Protein AF-A0A1V8TAS3-F1 (afdb_monomer_lite)

pLDDT: mean 75.27, std 14.04, range [40.88, 94.44]

InterPro domains:
  IPR013087 Zinc finger C2H2-type [PF12874] (219-243)
  IPR013087 Zinc finger C2H2-type [PS00028] (221-243)
  IPR036236 Zinc finger C2H2 superfamily [SSF57667] (212-253)

Structure (mmCIF, N/CA/C/O backbone):
data_AF-A0A1V8TAS3-F1
#
_entry.id   AF-A0A1V8TAS3-F1
#
loop_
_atom_site.group_PDB
_atom_site.id
_atom_site.type_symbol
_atom_site.label_atom_id
_atom_site.label_alt_id
_atom_site.label_comp_id
_atom_site.label_asym_id
_atom_site.label_entity_id
_atom_site.label_seq_id
_atom_site.pdbx_PDB_ins_code
_atom_site.Cartn_x
_atom_site.Cartn_y
_atom_site.Cartn_z
_atom_site.occupancy
_atom_site.B_iso_or_equiv
_atom_site.auth_seq_id
_atom_site.auth_comp_id
_atom_site.auth_asym_id
_atom_site.auth_atom_id
_atom_site.pdbx_PDB_model_num
ATOM 1 N N . MET A 1 1 ? 19.489 -23.645 -14.025 1.00 42.19 1 MET A N 1
ATOM 2 C CA . MET A 1 1 ? 18.940 -22.573 -13.168 1.00 42.19 1 MET A CA 1
ATOM 3 C C . MET A 1 1 ? 17.432 -22.675 -13.249 1.00 42.19 1 MET A C 1
ATOM 5 O O . MET A 1 1 ? 16.915 -22.511 -14.347 1.00 42.19 1 MET A O 1
ATOM 9 N N . ASP A 1 2 ? 16.745 -22.983 -12.148 1.00 44.03 2 ASP A N 1
ATOM 10 C CA . ASP A 1 2 ? 15.281 -22.908 -12.123 1.00 44.03 2 ASP A CA 1
ATOM 11 C C . ASP A 1 2 ? 14.876 -21.446 -12.294 1.00 44.03 2 ASP A C 1
ATOM 13 O O . ASP A 1 2 ? 15.072 -20.596 -11.423 1.00 44.03 2 ASP A O 1
ATOM 17 N N . ARG A 1 3 ? 14.406 -21.134 -13.497 1.00 52.78 3 ARG A N 1
ATOM 18 C CA . ARG A 1 3 ? 13.942 -19.811 -13.885 1.00 52.78 3 ARG A CA 1
ATOM 19 C C . ARG A 1 3 ? 12.695 -19.506 -13.055 1.00 52.78 3 ARG A C 1
ATOM 21 O O . ARG A 1 3 ? 11.811 -20.347 -12.942 1.00 52.78 3 ARG A O 1
ATOM 28 N N . MET A 1 4 ? 12.638 -18.322 -12.443 1.00 62.84 4 MET A N 1
ATOM 29 C CA . MET A 1 4 ? 11.461 -17.921 -11.669 1.00 62.84 4 MET A CA 1
ATOM 30 C C . MET A 1 4 ? 10.214 -17.997 -12.543 1.00 62.84 4 MET A C 1
ATOM 32 O O . MET A 1 4 ? 10.188 -17.400 -13.619 1.00 62.84 4 MET A O 1
ATOM 36 N N . ASP A 1 5 ? 9.202 -18.703 -12.051 1.00 72.19 5 ASP A N 1
ATOM 37 C CA . ASP A 1 5 ? 7.905 -18.819 -12.705 1.00 72.19 5 ASP A CA 1
ATOM 38 C C . ASP A 1 5 ? 7.123 -17.513 -12.495 1.00 72.19 5 ASP A C 1
ATOM 40 O O . ASP A 1 5 ? 6.463 -17.305 -11.472 1.00 72.19 5 ASP A O 1
ATOM 44 N N . VAL A 1 6 ? 7.351 -16.559 -13.402 1.00 75.94 6 VAL A N 1
ATOM 45 C CA . VAL A 1 6 ? 6.746 -15.224 -13.384 1.00 75.94 6 VAL A CA 1
ATOM 46 C C . VAL A 1 6 ? 5.550 -15.222 -14.322 1.00 75.94 6 VAL A C 1
ATOM 48 O O . VAL A 1 6 ? 5.709 -15.348 -15.533 1.00 75.94 6 VAL A O 1
ATOM 51 N N . ALA A 1 7 ? 4.365 -15.016 -13.755 1.00 81.94 7 ALA A N 1
ATOM 52 C CA . ALA A 1 7 ? 3.143 -14.792 -14.508 1.00 81.94 7 ALA A CA 1
ATOM 53 C C . ALA A 1 7 ? 3.003 -13.298 -14.824 1.00 81.94 7 ALA A C 1
ATOM 55 O O . ALA A 1 7 ? 3.053 -12.471 -13.910 1.00 81.94 7 ALA A O 1
ATOM 56 N N . PHE A 1 8 ? 2.821 -12.959 -16.098 1.00 82.81 8 PHE A N 1
ATOM 57 C CA . PHE A 1 8 ? 2.530 -11.600 -16.562 1.00 82.81 8 PHE A CA 1
ATOM 58 C C . PHE A 1 8 ? 1.019 -11.407 -16.710 1.00 82.81 8 PHE A C 1
ATOM 60 O O . PHE A 1 8 ? 0.290 -12.381 -16.897 1.00 82.81 8 PHE A O 1
ATOM 67 N N . ALA A 1 9 ? 0.542 -10.167 -16.608 1.00 82.88 9 ALA A N 1
ATOM 68 C CA . ALA A 1 9 ? -0.838 -9.867 -16.968 1.00 82.88 9 ALA A CA 1
ATOM 69 C C . ALA A 1 9 ? -1.071 -10.149 -18.457 1.00 82.88 9 ALA A C 1
ATOM 71 O O . ALA A 1 9 ? -0.229 -9.837 -19.301 1.00 82.88 9 ALA A O 1
ATOM 72 N N . GLU A 1 10 ? -2.219 -10.747 -18.767 1.00 78.88 10 GLU A N 1
ATOM 73 C CA . GLU A 1 10 ? -2.611 -11.033 -20.145 1.00 78.88 10 GLU A CA 1
ATOM 74 C C . GLU A 1 10 ? -2.730 -9.735 -20.956 1.00 78.88 10 GLU A C 1
ATOM 76 O O . GLU A 1 10 ? -3.169 -8.702 -20.449 1.00 78.88 10 GLU A O 1
ATOM 81 N N . GLY A 1 11 ? -2.306 -9.782 -22.220 1.00 73.50 11 GLY A N 1
ATOM 82 C CA . GLY A 1 11 ? -2.327 -8.627 -23.120 1.00 73.50 11 GLY A CA 1
ATOM 83 C C . GLY A 1 11 ? -1.164 -7.642 -22.951 1.00 73.50 11 GLY A C 1
ATOM 84 O O . GLY A 1 11 ? -1.079 -6.691 -23.724 1.00 73.50 11 GLY A O 1
ATOM 85 N N . LEU A 1 12 ? -0.238 -7.853 -22.001 1.00 71.19 12 LEU A N 1
ATOM 86 C CA . LEU A 1 12 ? 1.064 -7.169 -22.015 1.00 71.19 12 LEU A CA 1
ATOM 87 C C . LEU A 1 12 ? 1.974 -7.802 -23.079 1.00 71.19 12 LEU A C 1
ATOM 89 O O . LEU A 1 12 ? 2.866 -8.595 -22.780 1.00 71.19 12 LEU A O 1
ATOM 93 N N . GLU A 1 13 ? 1.733 -7.450 -24.336 1.00 67.94 13 GLU A N 1
ATOM 94 C CA . GLU A 1 13 ? 2.591 -7.814 -25.463 1.00 67.94 13 GLU A CA 1
ATOM 95 C C . GLU A 1 13 ? 3.508 -6.650 -25.857 1.00 67.94 13 GLU A C 1
ATOM 97 O O . GLU A 1 13 ? 3.238 -5.480 -25.576 1.00 67.94 13 GLU A O 1
ATOM 102 N N . VAL A 1 14 ? 4.626 -6.970 -26.510 1.00 65.31 14 VAL A N 1
ATOM 103 C CA . VAL A 1 14 ? 5.529 -5.955 -27.060 1.00 65.31 14 VAL A CA 1
ATOM 104 C C . VAL A 1 14 ? 4.820 -5.269 -28.228 1.00 65.31 14 VAL A C 1
ATOM 106 O O . VAL A 1 14 ? 4.609 -5.880 -29.271 1.00 65.31 14 VAL A O 1
ATOM 109 N N . SER A 1 15 ? 4.456 -3.999 -28.047 1.00 70.00 15 SER A N 1
ATOM 110 C CA . SER A 1 15 ? 3.731 -3.189 -29.032 1.00 70.00 15 SER A CA 1
ATOM 111 C C . SER A 1 15 ? 4.561 -1.994 -29.511 1.00 70.00 15 SER A C 1
ATOM 113 O O . SER A 1 15 ? 5.401 -1.458 -28.783 1.00 70.00 15 SER A O 1
ATOM 115 N N . SER A 1 16 ? 4.290 -1.539 -30.736 1.00 73.25 16 SER A N 1
ATOM 116 C CA . SER A 1 16 ? 4.846 -0.302 -31.300 1.00 73.25 16 SER A CA 1
ATOM 117 C C . SER A 1 16 ? 4.248 0.968 -30.683 1.00 73.25 16 SER A C 1
ATOM 119 O O . SER A 1 16 ? 4.798 2.049 -30.883 1.00 73.25 16 SER A O 1
ATOM 121 N N . GLN A 1 17 ? 3.162 0.848 -29.914 1.00 75.31 17 GLN A N 1
ATOM 122 C CA . GLN A 1 17 ? 2.482 1.952 -29.234 1.00 75.31 17 GLN A CA 1
ATOM 123 C C . GLN A 1 17 ? 2.323 1.683 -27.733 1.00 75.31 17 GLN A C 1
ATOM 125 O O . GLN A 1 17 ? 2.195 0.516 -27.341 1.00 75.31 17 GLN A O 1
ATOM 130 N N . PRO A 1 18 ? 2.318 2.739 -26.893 1.00 77.50 18 PRO A N 1
ATOM 131 C CA . PRO A 1 18 ? 2.101 2.584 -25.464 1.00 77.50 18 PRO A CA 1
ATOM 132 C C . PRO A 1 18 ? 0.715 2.000 -25.179 1.00 77.50 18 PRO A C 1
ATOM 134 O O . PRO A 1 18 ? -0.231 2.256 -25.926 1.00 77.50 18 PRO A O 1
ATOM 137 N N . PRO A 1 19 ? 0.564 1.226 -24.091 1.00 84.44 19 PRO A N 1
ATOM 138 C CA . PRO A 1 19 ? -0.734 0.710 -23.698 1.00 84.44 19 PRO A CA 1
ATOM 139 C C . PRO A 1 19 ? -1.683 1.880 -23.385 1.00 84.44 19 PRO A C 1
ATOM 141 O O . PRO A 1 19 ? -1.329 2.743 -22.568 1.00 84.44 19 PRO A O 1
ATOM 144 N N . PRO A 1 20 ? -2.884 1.911 -23.992 1.00 88.56 20 PRO A N 1
ATOM 145 C CA . PRO A 1 20 ? -3.850 2.972 -23.740 1.00 88.56 20 PRO A CA 1
ATOM 146 C C . PRO A 1 20 ? -4.343 2.910 -22.293 1.00 88.56 20 PRO A C 1
ATOM 148 O O . PRO A 1 20 ? -4.402 1.832 -21.687 1.00 88.56 20 PRO A O 1
ATOM 151 N N . LEU A 1 21 ? -4.755 4.053 -21.735 1.00 88.25 21 LEU A N 1
ATOM 152 C CA . LEU A 1 21 ? -5.218 4.104 -20.343 1.00 88.25 21 LEU A CA 1
ATOM 153 C C . LEU A 1 21 ? -6.422 3.178 -20.111 1.00 88.25 21 LEU A C 1
ATOM 155 O O . LEU A 1 21 ? -6.530 2.533 -19.068 1.00 88.25 21 LEU A O 1
ATOM 159 N N . LEU A 1 22 ? -7.299 3.066 -21.113 1.00 89.88 22 LEU A N 1
ATOM 160 C CA . LEU A 1 22 ? -8.449 2.161 -21.094 1.00 89.88 22 LEU A CA 1
ATOM 161 C C . LEU A 1 22 ? -8.039 0.695 -20.917 1.00 89.88 22 LEU A C 1
ATOM 163 O O . LEU A 1 22 ? -8.662 -0.018 -20.132 1.00 89.88 22 LEU A O 1
ATOM 167 N N . PHE A 1 23 ? -6.974 0.254 -21.592 1.00 90.44 23 PHE A N 1
ATOM 168 C CA . PHE A 1 23 ? -6.452 -1.099 -21.417 1.00 90.44 23 PHE A CA 1
ATOM 169 C C . PHE A 1 23 ? -5.936 -1.297 -19.990 1.00 90.44 23 PHE A C 1
ATOM 171 O O . PHE A 1 23 ? -6.306 -2.267 -19.332 1.00 90.44 23 PHE A O 1
ATOM 178 N N . LEU A 1 24 ? -5.152 -0.351 -19.469 1.00 89.56 24 LEU A N 1
ATOM 179 C CA . LEU A 1 24 ? -4.606 -0.446 -18.113 1.00 89.56 24 LEU A CA 1
ATOM 180 C C . LEU A 1 24 ? -5.701 -0.478 -17.036 1.00 89.56 24 LEU A C 1
ATOM 182 O O . LEU A 1 24 ? -5.574 -1.224 -16.071 1.00 89.56 24 LEU A O 1
ATOM 186 N N . ASN A 1 25 ? -6.787 0.277 -17.222 1.00 90.31 25 ASN A N 1
ATOM 187 C CA . ASN A 1 25 ? -7.968 0.239 -16.352 1.00 90.31 25 ASN A CA 1
ATOM 188 C C . ASN A 1 25 ? -8.787 -1.055 -16.486 1.00 90.31 25 ASN A C 1
ATOM 190 O O . ASN A 1 25 ? -9.486 -1.436 -15.546 1.00 90.31 25 ASN A O 1
ATOM 194 N N . SER A 1 26 ? -8.717 -1.725 -17.641 1.00 90.88 26 SER A N 1
ATOM 195 C CA . SER A 1 26 ? -9.395 -3.006 -17.874 1.00 90.88 26 SER A CA 1
ATOM 196 C C . SER A 1 26 ? -8.706 -4.188 -17.187 1.00 90.88 26 SER A C 1
ATOM 198 O O . SER A 1 26 ? -9.337 -5.225 -16.973 1.00 90.88 26 SER A O 1
ATOM 200 N N . LEU A 1 27 ? -7.428 -4.038 -16.817 1.00 91.19 27 LEU A N 1
ATOM 201 C CA . LEU A 1 27 ? -6.683 -5.091 -16.139 1.00 91.19 27 LEU A CA 1
ATOM 202 C C . LEU A 1 27 ? -7.317 -5.432 -14.778 1.00 91.19 27 LEU A C 1
ATOM 204 O O . LEU A 1 27 ? -7.911 -4.575 -14.115 1.00 91.19 27 LEU A O 1
ATOM 208 N N . PRO A 1 28 ? -7.176 -6.683 -14.300 1.00 89.06 28 PRO A N 1
ATOM 209 C CA . PRO A 1 28 ? -7.752 -7.083 -13.027 1.00 89.06 28 PRO A CA 1
ATOM 210 C C . PRO A 1 28 ? -7.258 -6.206 -11.877 1.00 89.06 28 PRO A C 1
ATOM 212 O O . PRO A 1 28 ? -6.053 -6.025 -11.668 1.00 89.06 28 PRO A O 1
ATOM 215 N N . SER A 1 29 ? -8.206 -5.704 -11.086 1.00 88.44 29 SER A N 1
ATOM 216 C CA . SER A 1 29 ? -7.883 -4.991 -9.856 1.00 88.44 29 SER A CA 1
ATOM 217 C C . SER A 1 29 ? -7.195 -5.923 -8.864 1.00 88.44 29 SER A C 1
ATOM 219 O O . SER A 1 29 ? -7.600 -7.068 -8.658 1.00 88.44 29 SER A O 1
ATOM 221 N N . TYR A 1 30 ? -6.171 -5.407 -8.196 1.00 83.88 30 TYR A N 1
ATOM 222 C CA . TYR A 1 30 ? -5.412 -6.142 -7.202 1.00 83.88 30 TYR A CA 1
ATOM 223 C C . TYR A 1 30 ? -6.307 -6.661 -6.071 1.00 83.88 30 TYR A C 1
ATOM 225 O O . TYR A 1 30 ? -6.955 -5.893 -5.350 1.00 83.88 30 TYR A O 1
ATOM 233 N N . VAL A 1 31 ? -6.217 -7.971 -5.844 1.00 80.06 31 VAL A N 1
ATOM 234 C CA . VAL A 1 31 ? -6.747 -8.654 -4.664 1.00 80.06 31 VAL A CA 1
ATOM 235 C C . VAL A 1 31 ? -5.591 -9.044 -3.753 1.00 80.06 31 VAL A C 1
ATOM 237 O O . VAL A 1 31 ? -4.526 -9.453 -4.208 1.00 80.06 31 VAL A O 1
ATOM 240 N N . LYS A 1 32 ? -5.800 -8.917 -2.439 1.00 82.56 32 LYS A N 1
ATOM 241 C CA . LYS A 1 32 ? -4.768 -9.152 -1.426 1.00 82.56 32 LYS A CA 1
ATOM 242 C C . LYS A 1 32 ? -4.087 -10.518 -1.600 1.00 82.56 32 LYS A C 1
ATOM 244 O O . LYS A 1 32 ? -4.712 -11.540 -1.338 1.00 82.56 32 LYS A O 1
ATOM 249 N N . ALA A 1 33 ? -2.794 -10.523 -1.927 1.00 80.69 33 ALA A N 1
ATOM 250 C CA . ALA A 1 33 ? -2.016 -11.743 -2.147 1.00 80.69 33 ALA A CA 1
ATOM 251 C C . ALA A 1 33 ? -0.598 -11.650 -1.558 1.00 80.69 33 ALA A C 1
ATOM 253 O O . ALA A 1 33 ? 0.009 -10.578 -1.502 1.00 80.69 33 ALA A O 1
ATOM 254 N N . LYS A 1 34 ? -0.054 -12.794 -1.119 1.00 83.62 34 LYS A N 1
ATOM 255 C CA . LYS A 1 34 ? 1.327 -12.913 -0.622 1.00 83.62 34 LYS A CA 1
ATOM 256 C C . LYS A 1 34 ? 2.256 -13.347 -1.759 1.00 83.62 34 LYS A C 1
ATOM 258 O O . LYS A 1 34 ? 2.691 -14.494 -1.821 1.00 83.62 34 LYS A O 1
ATOM 263 N N . VAL A 1 35 ? 2.542 -12.412 -2.654 1.00 83.12 35 VAL A N 1
ATOM 264 C CA . VAL A 1 35 ? 3.387 -12.622 -3.837 1.00 83.12 35 VAL A CA 1
ATOM 265 C C . VAL A 1 35 ? 4.452 -11.537 -3.938 1.00 83.12 35 VAL A C 1
ATOM 267 O O . VAL A 1 35 ? 4.311 -10.451 -3.356 1.00 83.12 35 VAL A O 1
ATOM 270 N N . TRP A 1 36 ? 5.520 -11.840 -4.673 1.00 82.75 36 TRP A N 1
ATOM 271 C CA . TRP A 1 36 ? 6.311 -10.798 -5.310 1.00 82.75 36 TRP A CA 1
ATOM 272 C C . TRP A 1 36 ? 5.545 -10.308 -6.531 1.00 82.75 36 TRP A C 1
ATOM 274 O O . TRP A 1 36 ? 4.969 -11.124 -7.248 1.00 82.75 36 TRP A O 1
ATOM 284 N N . ALA A 1 37 ? 5.535 -9.000 -6.769 1.00 83.12 37 ALA A N 1
ATOM 285 C CA . ALA A 1 37 ? 4.897 -8.458 -7.955 1.00 83.12 37 ALA A CA 1
ATOM 286 C C . ALA A 1 37 ? 5.492 -7.121 -8.392 1.00 83.12 37 ALA A C 1
ATOM 288 O O . ALA A 1 37 ? 5.956 -6.333 -7.557 1.00 83.12 37 ALA A O 1
ATOM 289 N N . VAL A 1 38 ? 5.386 -6.871 -9.695 1.00 84.38 38 VAL A N 1
ATOM 290 C CA . VAL A 1 38 ? 5.394 -5.541 -10.304 1.00 84.38 38 VAL A CA 1
ATOM 291 C C . VAL A 1 38 ? 3.941 -5.097 -10.409 1.00 84.38 38 VAL A C 1
ATOM 293 O O . VAL A 1 38 ? 3.110 -5.801 -10.981 1.00 84.38 38 VAL A O 1
ATOM 296 N N . TYR A 1 39 ? 3.623 -3.956 -9.816 1.00 87.19 39 TYR A N 1
ATOM 297 C CA . TYR A 1 39 ? 2.269 -3.422 -9.744 1.00 87.19 39 TYR A CA 1
ATOM 298 C C . TYR A 1 39 ? 2.221 -2.008 -10.308 1.00 87.19 39 TYR A C 1
ATOM 300 O O . TYR A 1 39 ? 3.219 -1.285 -10.304 1.00 87.19 39 TYR A O 1
ATOM 308 N N . LEU A 1 40 ? 1.034 -1.623 -10.757 1.00 90.31 40 LEU A N 1
ATOM 309 C CA . LEU A 1 40 ? 0.736 -0.324 -11.332 1.00 90.31 40 LEU A CA 1
ATOM 310 C C . LEU A 1 40 ? -0.404 0.324 -10.544 1.00 90.31 40 LEU A C 1
ATOM 312 O O . LEU A 1 40 ? -1.415 -0.322 -10.272 1.00 90.31 40 LEU A O 1
ATOM 316 N N . HIS A 1 41 ? -0.234 1.591 -10.173 1.00 92.25 41 HIS A N 1
ATOM 317 C CA . HIS A 1 41 ? -1.273 2.457 -9.621 1.00 92.25 41 HIS A CA 1
ATOM 318 C C . HIS A 1 41 ? -1.664 3.506 -10.659 1.00 92.25 41 HIS A C 1
ATOM 320 O O . HIS A 1 41 ? -0.782 4.183 -11.186 1.00 92.25 41 HIS A O 1
ATOM 326 N N . ILE A 1 42 ? -2.968 3.663 -10.889 1.00 93.88 42 ILE A N 1
ATOM 327 C CA . ILE A 1 42 ? -3.538 4.784 -11.644 1.00 93.88 42 ILE A CA 1
ATOM 328 C C . ILE A 1 42 ? -4.078 5.784 -10.628 1.00 93.88 42 ILE A C 1
ATOM 330 O O . ILE A 1 42 ? -4.787 5.411 -9.685 1.00 93.88 42 ILE A O 1
ATOM 334 N N . LEU A 1 43 ? -3.667 7.035 -10.788 1.00 94.00 43 LEU A N 1
ATOM 335 C CA . LEU A 1 43 ? -4.053 8.162 -9.965 1.00 94.00 43 LEU A CA 1
ATOM 336 C C . LEU A 1 43 ? -4.841 9.144 -10.821 1.00 94.00 43 LEU A C 1
ATOM 338 O O . LEU A 1 43 ? -4.341 9.611 -11.838 1.00 94.00 43 LEU A O 1
ATOM 342 N N . GLU A 1 44 ? -6.040 9.497 -10.378 1.00 94.44 44 GLU A N 1
ATOM 343 C CA . GLU A 1 44 ? -6.928 10.393 -11.119 1.00 94.44 44 GLU A CA 1
ATOM 344 C C . GLU A 1 44 ? -7.347 11.579 -10.252 1.00 94.44 44 GLU A C 1
ATOM 346 O O . GLU A 1 44 ? -7.490 11.473 -9.026 1.00 94.44 44 GLU A O 1
ATOM 351 N N . MET A 1 45 ? -7.537 12.715 -10.917 1.00 94.12 45 MET A N 1
ATOM 352 C CA . MET A 1 45 ? -8.074 13.948 -10.362 1.00 94.12 45 MET A CA 1
ATOM 353 C C . MET A 1 45 ? -8.978 14.581 -11.420 1.00 94.12 45 MET A C 1
ATOM 355 O O . MET A 1 45 ? -8.644 14.591 -12.601 1.00 94.12 45 MET A O 1
ATOM 359 N N . GLU A 1 46 ? -10.141 15.076 -11.006 1.00 92.12 46 GLU A N 1
ATOM 360 C CA . GLU A 1 46 ? -11.107 15.665 -11.933 1.00 92.12 46 GLU A CA 1
ATOM 361 C C . GLU A 1 46 ? -10.505 16.876 -12.659 1.00 92.12 46 GLU A C 1
ATOM 363 O O . GLU A 1 46 ? -9.944 17.769 -12.025 1.00 92.12 46 GLU A O 1
ATOM 368 N N . GLY A 1 47 ? -10.618 16.888 -13.989 1.00 89.12 47 GLY A N 1
ATOM 369 C CA . GLY A 1 47 ? -10.110 17.969 -14.836 1.00 89.12 47 GLY A CA 1
ATOM 370 C C . GLY A 1 47 ? -8.606 17.933 -15.117 1.00 89.12 47 GLY A C 1
ATOM 371 O O . GLY A 1 47 ? -8.114 18.846 -15.774 1.00 89.12 47 GLY A O 1
ATOM 372 N N . GLU A 1 48 ? -7.879 16.907 -14.666 1.00 91.81 48 GLU A N 1
ATOM 373 C CA . GLU A 1 48 ? -6.444 16.773 -14.929 1.00 91.81 48 GLU A CA 1
ATOM 374 C C . GLU A 1 48 ? -6.032 15.420 -15.510 1.00 91.81 48 GLU A C 1
ATOM 376 O O . GLU A 1 48 ? -6.791 14.451 -15.495 1.00 91.81 48 GLU A O 1
ATOM 381 N N . GLU A 1 49 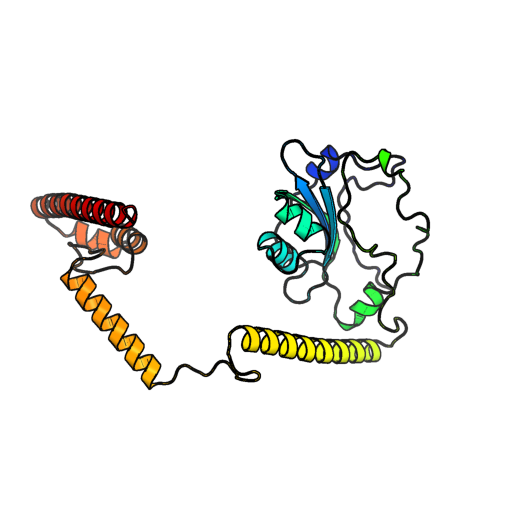? -4.815 15.380 -16.060 1.00 89.50 49 GLU A N 1
ATOM 382 C CA . GLU A 1 49 ? -4.255 14.185 -16.681 1.00 89.50 49 GLU A CA 1
ATOM 383 C C . GLU A 1 49 ? -4.059 13.052 -15.656 1.00 89.50 49 GLU A C 1
ATOM 385 O O . GLU A 1 49 ? -3.507 13.274 -14.575 1.00 89.50 49 GLU A O 1
ATOM 390 N N . PRO A 1 50 ? -4.476 11.814 -15.967 1.00 92.69 50 PRO A N 1
ATOM 391 C CA . PRO A 1 50 ? -4.204 10.666 -15.115 1.00 92.69 50 PRO A CA 1
ATOM 392 C C . PRO A 1 50 ? -2.701 10.434 -14.948 1.00 92.69 50 PRO A C 1
ATOM 394 O O . PRO A 1 50 ? -1.913 10.570 -15.884 1.00 92.69 50 PRO A O 1
ATOM 397 N N . LEU A 1 51 ? -2.298 10.041 -13.744 1.00 89.06 51 LEU A N 1
ATOM 398 C CA . LEU A 1 51 ? -0.906 9.789 -13.392 1.00 89.06 51 LEU A CA 1
ATOM 399 C C . LEU A 1 51 ? -0.696 8.317 -13.058 1.00 89.06 51 LEU A C 1
ATOM 401 O O . LEU A 1 51 ? -1.480 7.704 -12.334 1.00 89.06 51 LEU A O 1
ATOM 405 N N . ILE A 1 52 ? 0.410 7.752 -13.529 1.00 89.38 52 ILE A N 1
ATOM 406 C CA . ILE A 1 52 ? 0.752 6.351 -13.314 1.00 89.38 52 ILE A CA 1
ATOM 407 C C . ILE A 1 52 ? 2.000 6.221 -12.452 1.00 89.38 52 ILE A C 1
ATOM 409 O O . ILE A 1 52 ? 3.021 6.878 -12.661 1.00 89.38 52 ILE A O 1
ATOM 413 N N . TYR A 1 53 ? 1.938 5.304 -11.490 1.00 87.44 53 TYR A N 1
ATOM 414 C CA . TYR A 1 53 ? 3.100 4.841 -10.745 1.00 87.44 53 TYR A CA 1
ATOM 415 C C . TYR A 1 53 ? 3.272 3.333 -10.902 1.00 87.44 53 TYR A C 1
ATOM 417 O O . TYR A 1 53 ? 2.360 2.569 -10.590 1.00 87.44 53 TYR A O 1
ATOM 425 N N . ILE A 1 54 ? 4.468 2.905 -11.303 1.00 84.56 54 ILE A N 1
ATOM 426 C CA . ILE A 1 54 ? 4.856 1.494 -11.352 1.00 84.56 54 ILE A CA 1
ATOM 427 C C . ILE A 1 54 ? 5.870 1.235 -10.242 1.00 84.56 54 ILE A C 1
ATOM 429 O O . ILE A 1 54 ? 6.840 1.975 -10.080 1.00 84.56 54 ILE A O 1
ATOM 433 N N . GLY A 1 55 ? 5.640 0.179 -9.466 1.00 78.94 55 GLY A N 1
ATOM 434 C CA . GLY A 1 55 ? 6.528 -0.223 -8.384 1.00 78.94 55 GLY A CA 1
ATOM 435 C C . GLY A 1 55 ? 6.688 -1.733 -8.302 1.00 78.94 55 GLY A C 1
ATOM 436 O O . GLY A 1 55 ? 5.932 -2.502 -8.891 1.00 78.94 55 GLY A O 1
ATOM 437 N N . SER A 1 56 ? 7.673 -2.170 -7.521 1.00 80.25 56 SER A N 1
ATOM 438 C CA . SER A 1 56 ? 7.846 -3.576 -7.152 1.00 80.25 56 SER A CA 1
ATOM 439 C C . SER A 1 56 ? 7.862 -3.736 -5.631 1.00 80.25 56 SER A C 1
ATOM 441 O O . SER A 1 56 ? 8.110 -2.783 -4.880 1.00 80.25 56 SER A O 1
ATOM 443 N N . ALA A 1 57 ? 7.523 -4.925 -5.131 1.00 74.69 57 ALA A N 1
ATOM 444 C CA . ALA A 1 57 ? 7.595 -5.205 -3.699 1.00 74.69 57 ALA A CA 1
ATOM 445 C C . ALA A 1 57 ? 7.979 -6.659 -3.406 1.00 74.69 57 ALA A C 1
ATOM 447 O O . ALA A 1 57 ? 7.352 -7.599 -3.884 1.00 74.69 57 ALA A O 1
ATOM 448 N N . THR A 1 58 ? 9.002 -6.825 -2.561 1.00 64.50 58 THR A N 1
ATOM 449 C CA . THR A 1 58 ? 9.595 -8.118 -2.176 1.00 64.50 58 THR A CA 1
ATOM 450 C C . THR A 1 58 ? 9.563 -8.346 -0.653 1.00 64.50 58 THR A C 1
ATOM 452 O O . THR A 1 58 ? 10.534 -8.838 -0.079 1.00 64.50 58 THR A O 1
ATOM 455 N N . GLU A 1 59 ? 8.532 -7.880 0.059 1.00 69.81 59 GLU A N 1
ATOM 456 C CA . GLU A 1 59 ? 8.504 -7.977 1.529 1.00 69.81 59 GLU A CA 1
ATOM 457 C C . GLU A 1 59 ? 8.208 -9.417 1.992 1.00 69.81 59 GLU A C 1
ATOM 459 O O . GLU A 1 59 ? 7.303 -10.066 1.483 1.00 69.81 59 GLU A O 1
ATOM 464 N N . LYS A 1 60 ? 8.968 -9.930 2.963 1.00 62.94 60 LYS A N 1
ATOM 465 C CA . LYS A 1 60 ? 8.960 -11.345 3.371 1.00 62.94 60 LYS A CA 1
ATOM 466 C C . LYS A 1 60 ? 7.619 -11.822 3.945 1.00 62.94 60 LYS A C 1
ATOM 468 O O . LYS A 1 60 ? 7.167 -12.931 3.648 1.00 62.94 60 LYS A O 1
ATOM 473 N N . TYR A 1 61 ? 7.003 -11.032 4.821 1.00 67.00 61 TYR A N 1
ATOM 474 C CA . TYR A 1 61 ? 5.875 -11.490 5.635 1.00 67.00 61 TYR A CA 1
ATOM 475 C C . TYR A 1 61 ? 4.541 -11.367 4.902 1.00 67.00 61 TYR A C 1
ATOM 477 O O . TYR A 1 61 ? 3.719 -12.283 4.945 1.00 67.00 61 TYR A O 1
ATOM 485 N N . SER A 1 62 ? 4.356 -10.260 4.196 1.00 73.62 62 SER A N 1
ATOM 486 C CA . SER A 1 62 ? 3.104 -9.863 3.555 1.00 73.62 62 SER A CA 1
ATOM 487 C C . SER A 1 62 ? 3.232 -9.713 2.040 1.00 73.62 62 SER A C 1
ATOM 489 O O . SER A 1 62 ? 2.231 -9.433 1.383 1.00 73.62 62 SER A O 1
ATOM 491 N N . GLY A 1 63 ? 4.432 -9.868 1.474 1.00 77.06 63 GLY A N 1
ATOM 492 C CA . GLY A 1 63 ? 4.667 -9.594 0.063 1.00 77.06 63 GLY A CA 1
ATOM 493 C C . GLY A 1 63 ? 4.347 -8.147 -0.279 1.00 77.06 63 GLY A C 1
ATOM 494 O O . GLY A 1 63 ? 4.545 -7.205 0.494 1.00 77.06 63 GLY A O 1
ATOM 495 N N . MET A 1 64 ? 3.771 -7.972 -1.451 1.00 81.31 64 MET A N 1
ATOM 496 C CA . MET A 1 64 ? 3.309 -6.678 -1.922 1.00 81.31 64 MET A CA 1
ATOM 497 C C . MET A 1 64 ? 2.073 -6.138 -1.164 1.00 81.31 64 MET A C 1
ATOM 499 O O . MET A 1 64 ? 1.888 -4.920 -1.098 1.00 81.31 64 MET A O 1
ATOM 503 N N . ALA A 1 65 ? 1.297 -6.979 -0.465 1.00 83.50 65 ALA A N 1
ATOM 504 C CA . ALA A 1 65 ? 0.092 -6.542 0.252 1.00 83.50 65 ALA A CA 1
ATOM 505 C C . ALA A 1 65 ? 0.339 -5.461 1.312 1.00 83.50 65 ALA A C 1
ATOM 507 O O . ALA A 1 65 ? -0.494 -4.565 1.489 1.00 83.50 65 ALA A O 1
ATOM 508 N N . LEU A 1 66 ? 1.478 -5.522 2.010 1.00 83.44 66 LEU A N 1
ATOM 509 C CA . LEU A 1 66 ? 1.848 -4.476 2.961 1.00 83.44 66 LEU A CA 1
ATOM 510 C C . LEU A 1 66 ? 2.071 -3.150 2.237 1.00 83.44 66 LEU A C 1
ATOM 512 O O . LEU A 1 66 ? 1.608 -2.120 2.711 1.00 83.44 66 LEU A O 1
ATOM 516 N N . ARG A 1 67 ? 2.728 -3.171 1.073 1.00 84.44 67 ARG A N 1
ATOM 517 C CA . ARG A 1 67 ? 3.067 -1.953 0.339 1.00 84.44 67 ARG A CA 1
ATOM 518 C C . ARG A 1 67 ? 1.826 -1.206 -0.136 1.00 84.44 67 ARG A C 1
ATOM 520 O O . ARG A 1 67 ? 1.702 -0.019 0.142 1.00 84.44 67 ARG A O 1
ATOM 527 N N . ILE A 1 68 ? 0.879 -1.921 -0.740 1.00 86.19 68 ILE A N 1
ATOM 528 C CA . ILE A 1 68 ? -0.404 -1.339 -1.155 1.00 86.19 68 ILE A CA 1
ATOM 529 C C . ILE A 1 68 ? -1.167 -0.782 0.051 1.00 86.19 68 ILE A C 1
ATOM 531 O O . ILE A 1 68 ? -1.745 0.300 -0.022 1.00 86.19 68 ILE A O 1
ATOM 535 N N . THR A 1 69 ? -1.150 -1.494 1.182 1.00 87.19 69 THR A N 1
ATOM 536 C CA . THR A 1 69 ? -1.810 -1.026 2.410 1.00 87.19 69 THR A CA 1
ATOM 537 C C . THR A 1 69 ? -1.178 0.260 2.943 1.00 87.19 69 THR A C 1
ATOM 539 O O . THR A 1 69 ? -1.902 1.152 3.374 1.00 87.19 69 THR A O 1
ATOM 542 N N . GLU A 1 70 ? 0.151 0.367 2.925 1.00 87.25 70 GLU A N 1
ATOM 543 C CA . GLU A 1 70 ? 0.861 1.571 3.363 1.00 87.25 70 GLU A CA 1
ATOM 544 C C . GLU A 1 70 ? 0.524 2.762 2.462 1.00 87.25 70 GLU A C 1
ATOM 546 O O . GLU A 1 70 ? 0.150 3.811 2.980 1.00 87.25 70 GLU A O 1
ATOM 551 N N . TYR A 1 71 ? 0.533 2.587 1.137 1.00 87.75 71 TYR A N 1
ATOM 552 C CA . TYR A 1 71 ? 0.196 3.664 0.200 1.00 87.75 71 TYR A CA 1
ATOM 553 C C . TYR A 1 71 ? -1.245 4.148 0.355 1.00 87.75 71 TYR A C 1
ATOM 555 O O . TYR A 1 71 ? -1.476 5.348 0.461 1.00 87.75 71 TYR A O 1
ATOM 563 N N . ARG A 1 72 ? -2.211 3.229 0.492 1.00 85.38 72 ARG A N 1
ATOM 564 C CA . ARG A 1 72 ? -3.617 3.581 0.766 1.00 85.38 72 ARG A CA 1
ATOM 565 C C . ARG A 1 72 ? -3.807 4.335 2.086 1.00 85.38 72 ARG A C 1
ATOM 567 O O . ARG A 1 72 ? -4.771 5.075 2.226 1.00 85.38 72 ARG A O 1
ATOM 574 N N . LYS A 1 73 ? -2.907 4.145 3.055 1.00 85.81 73 LYS A N 1
ATOM 575 C CA . LYS A 1 73 ? -2.893 4.877 4.333 1.00 85.81 73 LYS A CA 1
ATOM 576 C C . LYS A 1 73 ? -2.104 6.189 4.273 1.00 85.81 73 LYS A C 1
ATOM 578 O O . LYS A 1 73 ? -2.009 6.863 5.291 1.00 85.81 73 LYS A O 1
ATOM 583 N N . GLY A 1 74 ? -1.501 6.522 3.132 1.00 83.19 74 GLY A N 1
ATOM 584 C CA . GLY A 1 74 ? -0.607 7.672 2.993 1.00 83.19 74 GLY A CA 1
ATOM 585 C C . GLY A 1 74 ? 0.766 7.483 3.651 1.00 83.19 74 GLY A C 1
ATOM 586 O O . GLY A 1 74 ? 1.507 8.444 3.840 1.00 83.19 74 GLY A O 1
ATOM 587 N N . ASN A 1 75 ? 1.137 6.249 4.000 1.00 83.81 75 ASN A N 1
ATOM 588 C CA . ASN A 1 75 ? 2.402 5.931 4.653 1.00 83.81 75 ASN A CA 1
ATOM 589 C C . ASN A 1 75 ? 3.468 5.513 3.634 1.00 83.81 75 ASN A C 1
ATOM 591 O O . ASN A 1 75 ? 3.190 4.783 2.683 1.00 83.81 75 ASN A O 1
ATOM 595 N N . LYS A 1 76 ? 4.725 5.912 3.883 1.00 82.44 76 LYS A N 1
ATOM 596 C CA . LYS A 1 76 ? 5.911 5.512 3.091 1.00 82.44 76 LYS A CA 1
ATOM 597 C C . LYS A 1 76 ? 5.740 5.718 1.579 1.00 82.44 76 LYS A C 1
ATOM 599 O O . LYS A 1 76 ? 6.244 4.921 0.788 1.00 82.44 76 LYS A O 1
ATOM 604 N N . LEU A 1 77 ? 5.013 6.765 1.200 1.00 85.06 77 LEU A N 1
ATOM 605 C CA . LEU A 1 77 ? 4.683 7.067 -0.187 1.00 85.06 77 LEU A CA 1
ATOM 606 C C . LEU A 1 77 ? 5.949 7.301 -1.032 1.00 85.06 77 LEU A C 1
ATOM 608 O O . LEU A 1 77 ? 6.921 7.869 -0.524 1.00 85.06 77 LEU A O 1
ATOM 612 N N . PRO A 1 78 ? 5.949 6.887 -2.312 1.00 82.19 78 PRO A N 1
ATOM 613 C CA . PRO A 1 78 ? 6.987 7.257 -3.267 1.00 82.19 78 PRO A CA 1
ATOM 614 C C . PRO A 1 78 ? 7.151 8.776 -3.366 1.00 82.19 78 PRO A C 1
ATOM 616 O O . PRO A 1 78 ? 6.179 9.519 -3.219 1.00 82.19 78 PRO A O 1
ATOM 619 N N . GLN A 1 79 ? 8.374 9.220 -3.671 1.00 77.81 79 GLN A N 1
ATOM 620 C CA . GLN A 1 79 ? 8.766 10.634 -3.694 1.00 77.81 79 GLN A CA 1
ATOM 621 C C . GLN A 1 79 ? 7.801 11.520 -4.488 1.00 77.81 79 GLN A C 1
ATOM 623 O O . GLN A 1 79 ? 7.415 12.571 -3.992 1.00 77.81 79 GLN A O 1
ATOM 628 N N . TYR A 1 80 ? 7.386 11.080 -5.679 1.00 79.44 80 TYR A N 1
ATOM 629 C CA . TYR A 1 80 ? 6.507 11.858 -6.558 1.00 79.44 80 TYR A CA 1
ATOM 630 C C . TYR A 1 80 ? 5.021 11.537 -6.378 1.00 79.44 80 TYR A C 1
ATOM 632 O O . TYR A 1 80 ? 4.169 12.365 -6.681 1.00 79.44 80 TYR A O 1
ATOM 640 N N . MET A 1 81 ? 4.689 10.380 -5.801 1.00 85.75 81 MET A N 1
ATOM 641 C CA . MET A 1 81 ? 3.300 10.048 -5.477 1.00 85.75 81 MET A CA 1
ATOM 642 C C . MET A 1 81 ? 2.773 10.908 -4.326 1.00 85.75 81 MET A C 1
ATOM 644 O O . MET A 1 81 ? 1.606 11.281 -4.332 1.00 85.75 81 MET A O 1
ATOM 648 N N . LYS A 1 82 ? 3.619 11.244 -3.344 1.00 87.19 82 LYS A N 1
ATOM 649 C CA . LYS A 1 82 ? 3.199 12.054 -2.196 1.00 87.19 82 LYS A CA 1
ATOM 650 C C . LYS A 1 82 ? 2.683 13.450 -2.606 1.00 87.19 82 LYS A C 1
ATOM 652 O O . LYS A 1 82 ? 1.539 13.732 -2.262 1.00 87.19 82 LYS A O 1
ATOM 657 N N . PRO A 1 83 ? 3.427 14.270 -3.375 1.00 87.12 83 PRO A N 1
ATOM 658 C CA . PRO A 1 83 ? 2.921 15.553 -3.863 1.00 87.12 83 PRO A CA 1
ATOM 659 C C . PRO A 1 83 ? 1.653 15.429 -4.715 1.00 87.12 83 PRO A C 1
ATOM 661 O O . PRO A 1 83 ? 0.769 16.269 -4.601 1.00 87.12 83 PRO A O 1
ATOM 664 N N . ALA A 1 84 ? 1.526 14.379 -5.536 1.00 88.06 84 ALA A N 1
ATOM 665 C CA . ALA A 1 84 ? 0.318 14.155 -6.334 1.00 88.06 84 ALA A CA 1
ATOM 666 C C . ALA A 1 84 ? -0.913 13.916 -5.441 1.00 88.06 84 ALA A C 1
ATOM 668 O O . ALA A 1 84 ? -1.955 14.543 -5.629 1.00 88.06 84 ALA A O 1
ATOM 669 N N . LEU A 1 85 ? -0.782 13.066 -4.418 1.00 90.25 85 LEU A N 1
ATOM 670 C CA . LEU A 1 85 ? -1.854 12.831 -3.447 1.00 90.25 85 LEU A CA 1
ATOM 671 C C . LEU A 1 85 ? -2.173 14.089 -2.623 1.00 90.25 85 LEU A C 1
ATOM 673 O O . LEU A 1 85 ? -3.338 14.351 -2.346 1.00 90.25 85 LEU A O 1
ATOM 677 N N . GLU A 1 86 ? -1.163 14.889 -2.265 1.00 89.81 86 GLU A N 1
ATOM 678 C CA . GLU A 1 86 ? -1.348 16.178 -1.580 1.00 89.81 86 GLU A CA 1
ATOM 679 C C . GLU A 1 86 ? -2.043 17.223 -2.473 1.00 89.81 86 GLU A C 1
ATOM 681 O O . GLU A 1 86 ? -2.838 18.012 -1.966 1.00 89.81 86 GLU A O 1
ATOM 686 N N . LYS A 1 87 ? -1.805 17.197 -3.794 1.00 91.31 87 LYS A N 1
ATOM 687 C CA . LYS A 1 87 ? -2.491 18.046 -4.787 1.00 91.31 87 LYS A CA 1
ATOM 688 C C . LYS A 1 87 ? -3.980 17.695 -4.937 1.00 91.31 87 LYS A C 1
ATOM 690 O O . LYS A 1 87 ? -4.762 18.563 -5.307 1.00 91.31 87 LYS A O 1
ATOM 695 N N . GLY A 1 88 ? -4.377 16.460 -4.618 1.00 92.56 88 GLY A N 1
ATOM 696 C CA . GLY A 1 88 ? -5.776 16.010 -4.660 1.00 92.56 88 GLY A CA 1
ATOM 697 C C . GLY A 1 88 ? -6.032 14.762 -5.507 1.00 92.56 88 GLY A C 1
ATOM 698 O O . GLY A 1 88 ? -7.176 14.306 -5.577 1.00 92.56 88 GLY A O 1
ATOM 699 N N . TYR A 1 89 ? -4.993 14.178 -6.110 1.00 93.69 89 TYR A N 1
ATOM 700 C CA . TYR A 1 89 ? -5.119 12.920 -6.842 1.00 93.69 89 TYR A CA 1
ATOM 701 C C . TYR A 1 89 ? -5.517 11.771 -5.913 1.00 93.69 89 TYR A C 1
ATOM 703 O O . TYR A 1 89 ? -5.118 11.709 -4.747 1.00 93.69 89 TYR A O 1
ATOM 711 N N . LYS A 1 90 ? -6.271 10.810 -6.447 1.00 93.62 90 LYS A N 1
ATOM 712 C CA . LYS A 1 90 ? -6.681 9.596 -5.732 1.00 93.62 90 LYS A CA 1
ATOM 713 C C . LYS A 1 90 ? -6.224 8.369 -6.498 1.00 93.62 90 LYS A C 1
ATOM 715 O O . LYS A 1 90 ? -6.375 8.318 -7.709 1.00 93.62 90 LYS A O 1
ATOM 720 N N . ILE A 1 91 ? -5.720 7.359 -5.788 1.00 92.62 91 ILE A N 1
ATOM 721 C CA . ILE A 1 91 ? -5.463 6.043 -6.388 1.00 92.62 91 ILE A CA 1
ATOM 722 C C . ILE A 1 91 ? -6.821 5.398 -6.686 1.00 92.62 91 ILE A C 1
ATOM 724 O O . ILE A 1 91 ? -7.492 4.943 -5.756 1.00 92.62 91 ILE A O 1
ATOM 728 N N . THR A 1 92 ? -7.221 5.368 -7.954 1.00 93.38 92 THR A N 1
ATOM 729 C CA . THR A 1 92 ? -8.514 4.822 -8.399 1.00 93.38 92 THR A CA 1
ATOM 730 C C . THR A 1 92 ? -8.398 3.369 -8.828 1.00 93.38 92 THR A C 1
ATOM 732 O O . THR A 1 92 ? -9.287 2.569 -8.535 1.00 93.38 92 THR A O 1
ATOM 735 N N . HIS A 1 93 ? -7.261 2.990 -9.412 1.00 93.12 93 HIS A N 1
ATOM 736 C CA . HIS A 1 93 ? -7.017 1.628 -9.863 1.00 93.12 93 HIS A CA 1
ATOM 737 C C . HIS A 1 93 ? -5.644 1.113 -9.423 1.00 93.12 93 HIS A C 1
ATOM 739 O O . HIS A 1 93 ? -4.678 1.855 -9.228 1.00 93.12 93 HIS A O 1
ATOM 745 N N . THR A 1 94 ? -5.555 -0.193 -9.186 1.00 92.44 94 THR A N 1
ATOM 746 C CA . THR A 1 94 ? -4.295 -0.875 -8.879 1.00 92.44 94 THR A CA 1
ATOM 747 C C . THR A 1 94 ? -4.314 -2.246 -9.515 1.00 92.44 94 THR A C 1
ATOM 749 O O . THR A 1 94 ? -5.202 -3.024 -9.186 1.00 92.44 94 THR A O 1
ATOM 752 N N . THR A 1 95 ? -3.321 -2.568 -10.334 1.00 90.56 95 THR A N 1
ATOM 753 C CA . THR A 1 95 ? -3.225 -3.862 -11.023 1.00 90.56 95 THR A CA 1
ATOM 754 C C . THR A 1 95 ? -1.822 -4.455 -10.931 1.00 90.56 95 THR A C 1
ATOM 756 O O . THR A 1 95 ? -0.869 -3.772 -10.542 1.00 90.56 95 THR A O 1
ATOM 759 N N . LEU A 1 96 ? -1.702 -5.749 -11.229 1.00 88.88 96 LEU A N 1
ATOM 760 C CA . LEU A 1 96 ? -0.447 -6.495 -11.201 1.00 88.88 96 LEU A CA 1
ATOM 761 C C . LEU A 1 96 ? 0.005 -6.759 -12.627 1.00 88.88 96 LEU A C 1
ATOM 763 O O . LEU A 1 96 ? -0.670 -7.477 -13.348 1.00 88.88 96 LEU A O 1
ATOM 767 N N . LEU A 1 97 ? 1.157 -6.213 -13.007 1.00 85.62 97 LEU A N 1
ATOM 768 C CA . LEU A 1 97 ? 1.735 -6.414 -14.337 1.00 85.62 97 LEU A CA 1
ATOM 769 C C . LEU A 1 97 ? 2.505 -7.736 -14.420 1.00 85.62 97 LEU A C 1
ATOM 771 O O . LEU A 1 97 ? 2.524 -8.385 -15.460 1.00 85.62 97 LEU A O 1
ATOM 775 N N . ALA A 1 98 ? 3.145 -8.130 -13.317 1.00 84.25 98 ALA A N 1
ATOM 776 C CA . ALA A 1 98 ? 3.860 -9.393 -13.194 1.00 84.25 98 ALA A CA 1
ATOM 777 C C . ALA A 1 98 ? 3.848 -9.874 -11.742 1.00 84.25 98 ALA A C 1
ATOM 779 O O . ALA A 1 98 ? 3.944 -9.053 -10.828 1.00 84.25 98 ALA A O 1
ATOM 780 N N . GLN A 1 99 ? 3.777 -11.185 -11.510 1.00 83.56 99 GLN A N 1
ATOM 781 C CA . GLN A 1 99 ? 3.821 -11.769 -10.170 1.00 83.56 99 GLN A CA 1
ATOM 782 C C . GLN A 1 99 ? 4.470 -13.156 -10.132 1.00 83.56 99 GLN A C 1
ATOM 784 O O . GLN A 1 99 ? 4.401 -13.920 -11.089 1.00 83.56 99 GLN A O 1
ATOM 789 N N . CYS A 1 100 ? 5.068 -13.502 -8.992 1.00 80.25 100 CYS A N 1
ATOM 790 C CA . CYS A 1 100 ? 5.525 -14.859 -8.697 1.00 80.25 100 CYS A CA 1
ATOM 791 C C . CYS A 1 100 ? 5.502 -15.142 -7.187 1.00 80.25 100 CYS A C 1
ATOM 793 O O . CYS A 1 100 ? 5.312 -14.247 -6.350 1.00 80.25 100 CYS A O 1
ATOM 795 N N . LYS A 1 101 ? 5.707 -16.409 -6.809 1.00 81.56 101 LYS A N 1
ATOM 796 C CA . LYS A 1 101 ? 5.928 -16.771 -5.402 1.00 81.56 101 LYS A CA 1
ATOM 797 C C . LYS A 1 101 ? 7.172 -16.052 -4.881 1.00 81.56 101 LYS A C 1
ATOM 799 O O . LYS A 1 101 ? 8.177 -15.954 -5.578 1.00 81.56 101 LYS A O 1
ATOM 804 N N . ILE A 1 102 ? 7.104 -15.566 -3.641 1.00 73.88 102 ILE A N 1
ATOM 805 C CA . ILE A 1 102 ? 8.238 -14.876 -3.020 1.00 73.88 102 ILE A CA 1
ATOM 806 C C . ILE A 1 102 ? 9.433 -15.846 -2.969 1.00 73.88 102 ILE A C 1
ATOM 808 O O . ILE A 1 102 ? 9.289 -16.927 -2.389 1.00 73.88 102 ILE A O 1
ATOM 812 N N . PRO A 1 103 ? 10.589 -15.479 -3.547 1.00 67.19 103 PRO A N 1
ATOM 813 C CA . PRO A 1 103 ? 11.770 -16.332 -3.545 1.00 67.19 103 PRO A CA 1
ATOM 814 C C . PRO A 1 103 ? 12.279 -16.585 -2.114 1.00 67.19 103 PRO A C 1
ATOM 816 O O . PRO A 1 103 ? 12.219 -15.673 -1.282 1.00 67.19 103 PRO A O 1
ATOM 819 N N . PRO A 1 104 ? 12.818 -17.778 -1.804 1.00 65.75 104 PRO A N 1
ATOM 820 C CA . PRO A 1 104 ? 13.555 -18.021 -0.566 1.00 65.75 104 PRO A CA 1
ATOM 821 C C . PRO A 1 104 ? 14.708 -17.024 -0.356 1.00 65.75 104 PRO A C 1
ATOM 823 O O . PRO A 1 104 ? 15.321 -16.547 -1.309 1.00 65.75 104 PRO A O 1
ATOM 826 N N . GLU A 1 105 ? 15.039 -16.729 0.904 1.00 61.78 105 GLU A N 1
ATOM 827 C CA . GLU A 1 105 ? 15.971 -15.646 1.272 1.00 61.78 105 GLU A CA 1
ATOM 828 C C . GLU A 1 105 ? 17.368 -15.798 0.660 1.00 61.78 105 GLU A C 1
ATOM 830 O O . GLU A 1 105 ? 17.965 -14.801 0.260 1.00 61.78 105 GLU A O 1
ATOM 835 N N . GLY A 1 106 ? 17.844 -17.038 0.522 1.00 58.59 106 GLY A N 1
ATOM 836 C CA . GLY A 1 106 ? 19.146 -17.348 -0.067 1.00 58.59 106 GLY A CA 1
ATOM 837 C C . GLY A 1 106 ? 19.231 -17.107 -1.574 1.00 58.59 106 GLY A C 1
ATOM 838 O O . GLY A 1 106 ? 20.330 -17.021 -2.088 1.00 58.59 106 GLY A O 1
ATOM 839 N N . ILE A 1 107 ? 18.110 -16.951 -2.288 1.00 61.00 107 ILE A N 1
ATOM 840 C CA . ILE A 1 107 ? 18.124 -16.668 -3.734 1.00 61.00 107 ILE A CA 1
ATOM 841 C C . ILE A 1 107 ? 17.666 -15.247 -4.061 1.00 61.00 107 ILE A C 1
ATOM 843 O O . ILE A 1 107 ? 17.620 -14.873 -5.223 1.00 61.00 107 ILE A O 1
ATOM 847 N N . MET A 1 108 ? 17.328 -14.424 -3.066 1.00 57.56 108 MET A N 1
ATOM 848 C CA . MET A 1 108 ? 16.857 -13.050 -3.283 1.00 57.56 108 MET A CA 1
ATOM 849 C C . MET A 1 108 ? 17.896 -12.129 -3.954 1.00 57.56 108 MET A C 1
ATOM 851 O O . MET A 1 108 ? 17.493 -11.335 -4.807 1.00 57.56 108 MET A O 1
ATOM 855 N N . PRO A 1 109 ? 19.206 -12.204 -3.639 1.00 52.09 109 PRO A N 1
ATOM 856 C CA . PRO A 1 109 ? 20.222 -11.470 -4.393 1.00 52.09 109 PRO A CA 1
ATOM 857 C C . PRO A 1 109 ? 20.324 -11.967 -5.838 1.00 52.09 109 PRO A C 1
ATOM 859 O O . PRO A 1 109 ? 20.374 -11.148 -6.741 1.00 52.09 109 PRO A O 1
ATOM 862 N N . GLN A 1 110 ? 20.221 -13.281 -6.072 1.00 48.59 110 GLN A N 1
ATOM 863 C CA . GLN A 1 110 ? 20.198 -13.885 -7.414 1.00 48.59 110 GLN A CA 1
ATOM 864 C C . GLN A 1 110 ? 18.914 -13.561 -8.202 1.00 48.59 110 GLN A C 1
ATOM 866 O O . GLN A 1 110 ? 18.951 -13.375 -9.409 1.00 48.59 110 GLN A O 1
ATOM 871 N N . ALA A 1 111 ? 17.776 -13.417 -7.523 1.00 49.34 111 ALA A N 1
ATOM 872 C CA . ALA A 1 111 ? 16.509 -12.956 -8.093 1.00 49.34 111 ALA A CA 1
ATOM 873 C C . ALA A 1 111 ? 16.602 -11.522 -8.621 1.00 49.34 111 ALA A C 1
ATOM 875 O O . ALA A 1 111 ? 15.933 -11.153 -9.586 1.00 49.34 111 ALA A O 1
ATOM 876 N N . ARG A 1 112 ? 17.411 -10.715 -7.927 1.00 49.44 112 ARG A N 1
ATOM 877 C CA . ARG A 1 112 ? 17.726 -9.328 -8.265 1.00 49.44 112 ARG A CA 1
ATOM 878 C C . ARG A 1 112 ? 18.896 -9.244 -9.246 1.00 49.44 112 ARG A C 1
ATOM 880 O O . ARG A 1 112 ? 18.980 -8.258 -9.961 1.00 49.44 112 ARG A O 1
ATOM 887 N N . ALA A 1 113 ? 19.748 -10.269 -9.299 1.00 43.53 113 ALA A N 1
ATOM 888 C CA . ALA A 1 113 ? 20.881 -10.396 -10.201 1.00 43.53 113 ALA A CA 1
ATOM 889 C C . ALA A 1 113 ? 20.421 -10.681 -11.621 1.00 43.53 113 ALA A C 1
ATOM 891 O O . ALA A 1 113 ? 20.062 -11.803 -11.978 1.00 43.53 113 ALA A O 1
ATOM 892 N N . ARG A 1 114 ? 20.403 -9.633 -12.430 1.00 48.81 114 ARG A N 1
ATOM 893 C CA . ARG A 1 114 ? 20.081 -9.690 -13.849 1.00 48.81 114 ARG A CA 1
ATOM 894 C C . ARG A 1 114 ? 20.982 -8.677 -14.547 1.00 48.81 114 ARG A C 1
ATOM 896 O O . ARG A 1 114 ? 21.275 -7.634 -13.962 1.00 48.81 114 ARG A O 1
ATOM 903 N N . ASP A 1 115 ? 21.481 -9.028 -15.730 1.00 42.66 115 ASP A N 1
ATOM 904 C CA . ASP A 1 115 ? 22.444 -8.217 -16.481 1.00 42.66 115 ASP A CA 1
ATOM 905 C C . ASP A 1 115 ? 22.018 -6.749 -16.564 1.00 42.66 115 ASP A C 1
ATOM 907 O O . ASP A 1 115 ? 20.852 -6.448 -16.824 1.00 42.66 115 ASP A O 1
ATOM 911 N N . LYS A 1 116 ? 22.996 -5.849 -16.379 1.00 42.38 116 LYS A N 1
ATOM 912 C CA . LYS A 1 116 ? 22.824 -4.395 -16.180 1.00 42.38 116 LYS A CA 1
ATOM 913 C C . LYS A 1 116 ? 21.911 -3.693 -17.186 1.00 42.38 116 LYS A C 1
ATOM 915 O O . LYS A 1 116 ? 21.388 -2.638 -16.865 1.00 42.38 116 LYS A O 1
ATOM 920 N N . ASN A 1 117 ? 21.729 -4.258 -18.376 1.00 42.50 117 ASN A N 1
ATOM 921 C CA . ASN A 1 117 ? 21.066 -3.570 -19.474 1.00 42.50 117 ASN A CA 1
ATOM 922 C C . ASN A 1 117 ? 19.799 -4.263 -19.984 1.00 42.50 117 ASN A C 1
ATOM 924 O O . ASN A 1 117 ? 19.100 -3.647 -20.775 1.00 42.50 117 ASN A O 1
ATOM 928 N N . TYR A 1 118 ? 19.497 -5.517 -19.615 1.00 42.38 118 TYR A N 1
ATOM 929 C CA . TYR A 1 118 ? 18.356 -6.298 -20.150 1.00 42.38 118 TYR A CA 1
ATOM 930 C C . TYR A 1 118 ? 18.159 -6.289 -21.694 1.00 42.38 118 TYR A C 1
ATOM 932 O O . TYR A 1 118 ? 17.105 -6.698 -22.171 1.00 42.38 118 TYR A O 1
ATOM 940 N N . GLY A 1 119 ? 19.106 -5.791 -22.501 1.00 40.88 119 GLY A N 1
ATOM 941 C CA . GLY A 1 119 ? 18.833 -5.426 -23.902 1.00 40.88 119 GLY A CA 1
ATOM 942 C C . GLY A 1 119 ? 17.824 -4.271 -24.075 1.00 40.88 119 GLY A C 1
ATOM 943 O O . GLY A 1 119 ? 17.372 -4.022 -25.185 1.00 40.88 119 GLY A O 1
ATOM 944 N N . MET A 1 120 ? 17.482 -3.555 -23.000 1.00 46.44 120 MET A N 1
ATOM 945 C CA . MET A 1 120 ? 16.486 -2.479 -22.925 1.00 46.44 120 MET A CA 1
ATOM 946 C C . MET A 1 120 ? 17.135 -1.090 -22.781 1.00 46.44 120 MET A C 1
ATOM 948 O O . MET A 1 120 ? 16.603 -0.223 -22.092 1.00 46.44 120 MET A O 1
ATOM 952 N N . ASN A 1 121 ? 18.276 -0.854 -23.442 1.00 43.19 121 ASN A N 1
ATOM 953 C CA . ASN A 1 121 ? 19.023 0.421 -23.402 1.00 43.19 121 ASN A CA 1
ATOM 954 C C . ASN A 1 121 ? 18.252 1.640 -23.961 1.00 43.19 121 ASN A C 1
ATOM 956 O O . ASN A 1 121 ? 18.767 2.754 -23.975 1.00 43.19 121 ASN A O 1
ATOM 960 N N . THR A 1 122 ? 17.003 1.440 -24.374 1.00 50.31 122 THR A N 1
ATOM 961 C CA . THR A 1 122 ? 15.995 2.459 -24.666 1.00 50.31 122 THR A CA 1
ATOM 962 C C . THR A 1 122 ? 14.774 2.195 -23.774 1.00 50.31 122 THR A C 1
ATOM 964 O O . THR A 1 122 ? 13.763 1.666 -24.227 1.00 50.31 122 THR A O 1
ATOM 967 N N . ALA A 1 123 ? 14.887 2.515 -22.476 1.00 59.72 123 ALA A N 1
ATOM 968 C CA . ALA A 1 123 ? 13.962 2.147 -21.383 1.00 59.72 123 ALA A CA 1
ATOM 969 C C . ALA A 1 123 ? 12.515 2.691 -21.478 1.00 59.72 123 ALA A C 1
ATOM 971 O O . ALA A 1 123 ? 11.720 2.552 -20.551 1.00 59.72 123 ALA A O 1
ATOM 972 N N . CYS A 1 124 ? 12.148 3.273 -22.608 1.00 58.94 124 CYS A N 1
ATOM 973 C CA . CYS A 1 124 ? 10.778 3.445 -23.049 1.00 58.94 124 CYS A CA 1
ATOM 974 C C . CYS A 1 124 ? 10.827 3.546 -24.580 1.00 58.94 124 CYS A C 1
ATOM 976 O O . CYS A 1 124 ? 11.419 4.502 -25.083 1.00 58.94 124 CYS A O 1
ATOM 978 N N . PRO A 1 125 ? 10.261 2.589 -25.337 1.00 64.06 125 PRO A N 1
ATOM 979 C CA . PRO A 1 125 ? 10.310 2.629 -26.800 1.00 64.06 125 PRO A CA 1
ATOM 980 C C . PRO A 1 125 ? 9.423 3.736 -27.394 1.00 64.06 125 PRO A C 1
ATOM 982 O O . PRO A 1 125 ? 9.473 3.977 -28.597 1.00 64.06 125 PRO A O 1
ATOM 985 N N . TRP A 1 126 ? 8.618 4.405 -26.563 1.00 67.31 126 TRP A N 1
ATOM 986 C CA . TRP A 1 126 ? 7.620 5.379 -26.985 1.00 67.31 126 TRP A CA 1
ATOM 987 C C . TRP A 1 126 ? 8.004 6.812 -26.566 1.00 67.31 126 TRP A C 1
ATOM 989 O O . TRP A 1 126 ? 8.505 7.004 -25.452 1.00 67.31 126 TRP A O 1
ATOM 999 N N . PRO A 1 127 ? 7.765 7.829 -27.418 1.00 67.62 127 PRO A N 1
ATOM 1000 C CA . PRO A 1 127 ? 7.937 9.240 -27.061 1.00 67.62 127 PRO A CA 1
ATOM 1001 C C . PRO A 1 127 ? 7.065 9.650 -25.869 1.00 67.62 127 PRO A C 1
ATOM 1003 O O . PRO A 1 127 ? 5.966 9.123 -25.694 1.00 67.62 127 PRO A O 1
ATOM 1006 N N . ARG A 1 128 ? 7.498 10.629 -25.069 1.00 63.97 128 ARG A N 1
ATOM 1007 C CA . ARG A 1 128 ? 6.751 11.058 -23.871 1.00 63.97 128 ARG A CA 1
ATOM 1008 C C . ARG A 1 128 ? 5.372 11.630 -24.216 1.00 63.97 128 ARG A C 1
ATOM 1010 O O . AR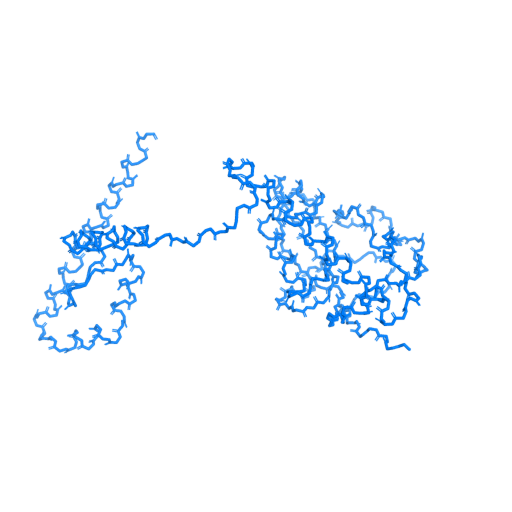G A 1 128 ? 4.433 11.473 -23.450 1.00 63.97 128 ARG A O 1
ATOM 1017 N N . GLU A 1 129 ? 5.258 12.242 -25.383 1.00 72.94 129 GLU A N 1
ATOM 1018 C CA . GLU A 1 129 ? 4.046 12.862 -25.918 1.00 72.94 129 GLU A CA 1
ATOM 1019 C C . GLU A 1 129 ? 3.044 11.825 -26.445 1.00 72.94 129 GLU A C 1
ATOM 1021 O O . GLU A 1 129 ? 1.894 12.157 -26.703 1.00 72.94 129 GLU A O 1
ATOM 1026 N N . SER A 1 130 ? 3.473 10.569 -26.618 1.00 77.56 130 SER A N 1
ATOM 1027 C CA . SER A 1 130 ? 2.606 9.480 -27.085 1.00 77.56 130 SER A CA 1
ATOM 1028 C C . SER A 1 130 ? 1.772 8.840 -25.972 1.00 77.56 130 SER A C 1
ATOM 1030 O O . SER A 1 130 ? 0.922 7.998 -26.253 1.00 77.56 130 SER A O 1
ATOM 1032 N N . PHE A 1 131 ? 2.006 9.226 -24.716 1.00 74.88 131 PHE A N 1
ATOM 1033 C CA . PHE A 1 131 ? 1.258 8.732 -23.569 1.00 74.88 131 PHE A CA 1
ATOM 1034 C C . PHE A 1 131 ? 0.029 9.593 -23.286 1.00 74.88 131 PHE A C 1
ATOM 1036 O O . PHE A 1 131 ? 0.105 10.816 -23.254 1.00 74.88 131 PHE A O 1
ATOM 1043 N N . GLU A 1 132 ? -1.086 8.939 -22.970 1.00 83.38 132 GLU A N 1
ATOM 1044 C CA . GLU A 1 132 ? -2.317 9.589 -22.490 1.00 83.38 132 GLU A CA 1
ATOM 1045 C C . GLU A 1 132 ? -2.259 9.937 -20.988 1.00 83.38 132 GLU A C 1
ATOM 1047 O O . GLU A 1 132 ? -3.250 10.366 -20.400 1.00 83.38 132 GLU A O 1
ATOM 1052 N N . TRP A 1 133 ? -1.122 9.673 -20.339 1.00 81.75 133 TRP A N 1
ATOM 1053 C CA . TRP A 1 133 ? -0.952 9.737 -18.893 1.00 81.75 133 TRP A CA 1
ATOM 1054 C C . TRP A 1 133 ? 0.468 10.161 -18.503 1.00 81.75 133 TRP A C 1
ATOM 1056 O O . TRP A 1 133 ? 1.447 9.874 -19.195 1.00 81.75 133 TRP A O 1
ATOM 1066 N N . GLY A 1 134 ? 0.590 10.810 -17.344 1.00 79.06 134 GLY A N 1
ATOM 1067 C CA . GLY A 1 134 ? 1.869 11.220 -16.765 1.00 79.06 134 GLY A CA 1
ATOM 1068 C C . GLY A 1 134 ? 2.525 10.129 -15.907 1.00 79.06 134 GLY A C 1
ATOM 1069 O O . GLY A 1 134 ? 1.879 9.192 -15.442 1.00 79.06 134 GLY A O 1
ATOM 1070 N N . GLY A 1 135 ? 3.831 10.252 -15.653 1.00 79.88 135 GLY A N 1
ATOM 1071 C CA . GLY A 1 135 ? 4.609 9.286 -14.865 1.00 79.88 135 GLY A CA 1
ATOM 1072 C C . GLY A 1 135 ? 5.047 9.817 -13.497 1.00 79.88 135 GLY A C 1
ATOM 1073 O O . GLY A 1 135 ? 5.608 10.904 -13.393 1.00 79.88 135 GLY A O 1
ATOM 1074 N N . LEU A 1 136 ? 4.859 9.011 -12.448 1.00 76.25 136 LEU A N 1
ATOM 1075 C CA . LEU A 1 136 ? 5.290 9.286 -11.065 1.00 76.25 136 LEU A CA 1
ATOM 1076 C C . LEU A 1 136 ? 6.494 8.434 -10.621 1.00 76.25 136 LEU A C 1
ATOM 1078 O O . LEU A 1 136 ? 6.875 8.431 -9.445 1.00 76.25 136 LEU A O 1
ATOM 1082 N N . GLY A 1 137 ? 7.080 7.665 -11.540 1.00 61.69 137 GLY A N 1
ATOM 1083 C CA . GLY A 1 137 ? 8.294 6.891 -11.295 1.00 61.69 137 GLY A CA 1
ATOM 1084 C C . GLY A 1 137 ? 9.505 7.811 -11.136 1.00 61.69 137 GLY A C 1
ATOM 1085 O O . GLY A 1 137 ? 9.768 8.646 -11.991 1.00 61.69 137 GLY A O 1
ATOM 1086 N N . GLY A 1 138 ? 10.237 7.669 -10.028 1.00 53.88 138 GLY A N 1
ATOM 1087 C CA . GLY A 1 138 ? 11.446 8.458 -9.746 1.00 53.88 138 GLY A CA 1
ATOM 1088 C C . GLY A 1 138 ? 12.766 7.709 -9.912 1.00 53.88 138 GLY A C 1
ATOM 1089 O O . GLY A 1 138 ? 13.830 8.294 -9.753 1.00 53.88 138 GLY A O 1
ATOM 1090 N N . HIS A 1 139 ? 12.684 6.408 -10.160 1.00 52.50 139 HIS A N 1
ATOM 1091 C CA . HIS A 1 139 ? 13.799 5.498 -10.378 1.00 52.50 139 HIS A CA 1
ATOM 1092 C C . HIS A 1 139 ? 13.316 4.422 -11.346 1.00 52.50 139 HIS A C 1
ATOM 1094 O O . HIS A 1 139 ? 12.178 3.959 -11.231 1.00 52.50 139 HIS A O 1
ATOM 1100 N N . SER A 1 140 ? 14.162 4.031 -12.295 1.00 50.91 140 SER A N 1
ATOM 1101 C CA . SER A 1 140 ? 13.925 2.829 -13.082 1.00 50.91 140 SER A CA 1
ATOM 1102 C C . SER A 1 140 ? 14.460 1.630 -12.298 1.00 50.91 140 SER A C 1
ATOM 1104 O O . SER A 1 140 ? 15.631 1.652 -11.917 1.00 50.91 140 SER A O 1
ATOM 1106 N N . PRO A 1 141 ? 13.678 0.556 -12.088 1.00 48.72 141 PRO A N 1
ATOM 1107 C CA . PRO A 1 141 ? 14.200 -0.702 -11.549 1.00 48.72 141 PRO A CA 1
ATOM 1108 C C . PRO A 1 141 ? 15.332 -1.304 -12.400 1.00 48.72 141 PRO A C 1
ATOM 1110 O O . PRO A 1 141 ? 16.026 -2.203 -11.937 1.00 48.72 141 PRO A O 1
ATOM 1113 N N . ILE A 1 142 ? 15.492 -0.829 -13.641 1.00 47.94 142 ILE A N 1
ATOM 1114 C CA . ILE A 1 142 ? 16.558 -1.205 -14.578 1.00 47.94 142 ILE A CA 1
ATOM 1115 C C . ILE A 1 142 ? 17.887 -0.523 -14.204 1.00 47.94 142 ILE A C 1
ATOM 1117 O O . ILE A 1 142 ? 18.935 -1.146 -14.317 1.00 47.94 142 ILE A O 1
ATOM 1121 N N . ASP A 1 143 ? 17.842 0.710 -13.687 1.00 43.25 143 ASP A N 1
ATOM 1122 C CA . ASP A 1 143 ? 19.031 1.486 -13.293 1.00 43.25 143 ASP A CA 1
ATOM 1123 C C . ASP A 1 143 ? 19.462 1.208 -11.840 1.00 43.25 143 ASP A C 1
ATOM 1125 O O . ASP A 1 143 ? 20.508 1.669 -11.369 1.00 43.25 143 ASP A O 1
ATOM 1129 N N . GLU A 1 144 ? 18.663 0.440 -11.094 1.00 50.50 144 GLU A N 1
ATOM 1130 C CA . GLU A 1 144 ? 19.021 -0.009 -9.755 1.00 50.50 144 GLU A CA 1
ATOM 1131 C C . GLU A 1 144 ? 20.134 -1.064 -9.829 1.00 50.50 144 GLU A C 1
ATOM 1133 O O . GLU A 1 144 ? 19.908 -2.227 -10.156 1.00 50.50 144 GLU A O 1
ATOM 1138 N N . SER A 1 145 ? 21.363 -0.680 -9.468 1.00 46.75 145 SER A N 1
ATOM 1139 C CA . SER A 1 145 ? 22.451 -1.650 -9.296 1.00 46.75 145 SER A CA 1
ATOM 1140 C C . SER A 1 145 ? 22.072 -2.724 -8.272 1.00 46.75 145 SER A C 1
ATOM 1142 O O . SER A 1 145 ? 21.657 -2.420 -7.146 1.00 46.75 145 SER A O 1
ATOM 1144 N N . VAL A 1 146 ? 22.277 -3.988 -8.642 1.00 50.12 146 VAL A N 1
ATOM 1145 C CA . VAL A 1 146 ? 22.094 -5.130 -7.743 1.00 50.12 146 VAL A CA 1
ATOM 1146 C C . VAL A 1 146 ? 23.057 -4.982 -6.571 1.00 50.12 146 VAL A C 1
ATOM 1148 O O . VAL A 1 146 ? 24.270 -4.910 -6.746 1.00 50.12 146 VAL A O 1
ATOM 1151 N N . ARG A 1 147 ? 22.515 -4.887 -5.355 1.00 49.28 147 ARG A N 1
ATOM 1152 C CA . ARG A 1 147 ? 23.330 -4.868 -4.137 1.00 49.28 147 ARG A CA 1
ATOM 1153 C C . ARG A 1 147 ? 23.616 -6.305 -3.710 1.00 49.28 147 ARG A C 1
ATOM 1155 O O . ARG A 1 147 ? 22.675 -6.998 -3.324 1.00 49.28 147 ARG A O 1
ATOM 1162 N N . GLY A 1 148 ? 24.889 -6.686 -3.719 1.00 51.47 148 GLY A N 1
ATOM 1163 C CA . GLY A 1 148 ? 25.375 -8.014 -3.329 1.00 51.47 148 GLY A CA 1
ATOM 1164 C C . GLY A 1 148 ? 26.070 -8.720 -4.489 1.00 51.47 148 GLY A C 1
ATOM 1165 O O . GLY A 1 148 ? 25.830 -8.382 -5.650 1.00 51.47 148 GLY A O 1
ATOM 1166 N N . ASP A 1 149 ? 26.943 -9.670 -4.173 1.00 55.44 149 ASP A N 1
ATOM 1167 C CA . ASP A 1 149 ? 27.590 -10.503 -5.184 1.00 55.44 149 ASP A CA 1
ATOM 1168 C C . ASP A 1 149 ? 26.689 -11.704 -5.509 1.00 55.44 149 ASP A C 1
ATOM 1170 O O . ASP A 1 149 ? 26.431 -12.587 -4.690 1.00 55.44 149 ASP A O 1
ATOM 1174 N N . SER A 1 150 ? 26.154 -11.721 -6.727 1.00 52.72 150 SER A N 1
ATOM 1175 C CA . SER A 1 150 ? 25.250 -12.771 -7.189 1.00 52.72 150 SER A CA 1
ATOM 1176 C C . SER A 1 150 ? 25.931 -14.118 -7.423 1.00 52.72 150 SER A C 1
ATOM 1178 O O . SER A 1 150 ? 25.234 -15.126 -7.559 1.00 52.72 150 SER A O 1
ATOM 1180 N N . ALA A 1 151 ? 27.267 -14.136 -7.482 1.00 61.31 151 ALA A N 1
ATOM 1181 C CA . ALA A 1 151 ? 28.073 -15.338 -7.661 1.00 61.31 151 ALA A CA 1
ATOM 1182 C C . ALA A 1 151 ? 28.371 -16.070 -6.341 1.00 61.31 151 ALA A C 1
ATOM 1184 O O . ALA A 1 151 ? 29.033 -17.109 -6.350 1.00 61.31 151 ALA A O 1
ATOM 1185 N N . LEU A 1 152 ? 27.883 -15.562 -5.205 1.00 62.97 152 LEU A N 1
ATOM 1186 C CA . LEU A 1 152 ? 28.088 -16.205 -3.913 1.00 62.97 152 LEU A CA 1
ATOM 1187 C C . LEU A 1 152 ? 27.421 -17.583 -3.848 1.00 62.97 152 LEU A C 1
ATOM 1189 O O . LEU A 1 152 ? 26.343 -17.819 -4.399 1.00 62.97 152 LEU A O 1
ATOM 1193 N N . SER A 1 153 ? 28.066 -18.494 -3.116 1.00 73.06 153 SER A N 1
ATOM 1194 C CA . SER A 1 153 ? 27.482 -19.789 -2.772 1.00 73.06 153 SER A CA 1
ATOM 1195 C C . SER A 1 153 ? 26.177 -19.599 -1.977 1.00 73.06 153 SER A C 1
ATOM 1197 O O . SER A 1 153 ? 25.972 -18.544 -1.368 1.00 73.06 153 SER A O 1
ATOM 1199 N N . PRO A 1 154 ? 25.295 -20.614 -1.906 1.00 69.81 154 PRO A N 1
ATOM 1200 C CA . PRO A 1 154 ? 24.090 -20.549 -1.072 1.00 69.81 154 PRO A CA 1
ATOM 1201 C C . PRO A 1 154 ? 24.367 -20.138 0.386 1.00 69.81 154 PRO A C 1
ATOM 1203 O O . PRO A 1 154 ? 23.574 -19.416 0.990 1.00 69.81 154 PRO A O 1
ATOM 1206 N N . GLU A 1 155 ? 25.515 -20.542 0.935 1.00 73.31 155 GLU A N 1
ATOM 1207 C CA . GLU A 1 155 ? 25.977 -20.139 2.267 1.00 73.31 155 GLU A CA 1
ATOM 1208 C C . GLU A 1 155 ? 26.389 -18.661 2.318 1.00 73.31 155 GLU A C 1
ATOM 1210 O O . GLU A 1 155 ? 26.006 -17.945 3.246 1.00 73.31 155 GLU A O 1
ATOM 1215 N N . GLY A 1 156 ? 27.099 -18.171 1.296 1.00 73.31 156 GLY A N 1
ATOM 1216 C CA . GLY A 1 156 ? 27.454 -16.755 1.167 1.00 73.31 156 GLY A CA 1
ATOM 1217 C C . GLY A 1 156 ? 26.226 -15.847 1.045 1.00 73.31 156 GLY A C 1
ATOM 1218 O O . GLY A 1 156 ? 26.147 -14.816 1.712 1.00 73.31 156 GLY A O 1
ATOM 1219 N N . LEU A 1 157 ? 25.211 -16.270 0.286 1.00 67.62 157 LEU A N 1
ATOM 1220 C CA . LEU A 1 157 ? 23.946 -15.540 0.145 1.00 67.62 157 LEU A CA 1
ATOM 1221 C C . LEU A 1 157 ? 23.147 -15.509 1.455 1.00 67.62 157 LEU A C 1
ATOM 1223 O O . LEU A 1 157 ? 22.545 -14.488 1.797 1.00 67.62 157 LEU A O 1
ATOM 1227 N N . ALA A 1 158 ? 23.164 -16.603 2.223 1.00 73.00 158 ALA A N 1
ATOM 1228 C CA . ALA A 1 158 ? 22.556 -16.642 3.549 1.00 73.00 158 ALA A CA 1
ATOM 1229 C C . ALA A 1 158 ? 23.275 -15.700 4.533 1.00 73.00 158 ALA A C 1
ATOM 1231 O O . ALA A 1 158 ? 22.610 -14.982 5.285 1.00 73.00 158 ALA A O 1
ATOM 1232 N N . ALA A 1 159 ? 24.610 -15.644 4.498 1.00 75.62 159 ALA A N 1
ATOM 1233 C CA . ALA A 1 159 ? 25.402 -14.731 5.321 1.00 75.62 159 ALA A CA 1
ATOM 1234 C C . ALA A 1 159 ? 25.135 -13.254 4.969 1.00 75.62 159 ALA A C 1
ATOM 1236 O O . ALA A 1 159 ? 24.926 -12.428 5.863 1.00 75.62 159 ALA A O 1
ATOM 1237 N N . GLU A 1 160 ? 25.048 -12.915 3.679 1.00 72.88 160 GLU A N 1
ATOM 1238 C CA . GLU A 1 160 ? 24.662 -11.570 3.238 1.00 72.88 160 GLU A CA 1
ATOM 1239 C C . GLU A 1 160 ? 23.237 -11.204 3.669 1.00 72.88 160 GLU A C 1
ATOM 1241 O O . GLU A 1 160 ? 23.001 -10.093 4.158 1.00 72.88 160 GLU A O 1
ATOM 1246 N N . ALA A 1 161 ? 22.283 -12.133 3.541 1.00 70.56 161 ALA A N 1
ATOM 1247 C CA . ALA A 1 161 ? 20.910 -11.925 3.991 1.00 70.56 161 ALA A CA 1
ATOM 1248 C C . ALA A 1 161 ? 20.846 -11.669 5.509 1.00 70.56 161 ALA A C 1
ATOM 1250 O O . ALA A 1 161 ? 20.136 -10.758 5.947 1.00 70.56 161 ALA A O 1
ATOM 1251 N N . GLN A 1 162 ? 21.631 -12.401 6.310 1.00 77.12 162 GLN A N 1
ATOM 1252 C CA . GLN A 1 162 ? 21.754 -12.177 7.754 1.00 77.12 162 GLN A CA 1
ATOM 1253 C C . GLN A 1 162 ? 22.364 -10.805 8.070 1.00 77.12 162 GLN A C 1
ATOM 1255 O O . GLN A 1 162 ? 21.807 -10.051 8.872 1.00 77.12 162 GLN A O 1
ATOM 1260 N N . ALA A 1 163 ? 23.452 -10.425 7.396 1.00 80.06 163 ALA A N 1
ATOM 1261 C CA . ALA A 1 163 ? 24.080 -9.115 7.567 1.00 80.06 163 ALA A CA 1
ATOM 1262 C C . ALA A 1 163 ? 23.139 -7.961 7.167 1.00 80.06 163 ALA A C 1
ATOM 1264 O O . ALA A 1 163 ? 23.078 -6.924 7.837 1.00 80.06 163 ALA A O 1
ATOM 1265 N N . ALA A 1 164 ? 22.361 -8.129 6.095 1.00 75.56 164 ALA A N 1
ATOM 1266 C CA . ALA A 1 164 ? 21.344 -7.171 5.673 1.00 75.56 164 ALA A CA 1
ATOM 1267 C C . ALA A 1 164 ? 20.189 -7.079 6.685 1.00 75.56 164 ALA A C 1
ATOM 1269 O O . ALA A 1 164 ? 19.718 -5.977 6.985 1.00 75.56 164 ALA A O 1
ATOM 1270 N N . ALA A 1 165 ? 19.747 -8.211 7.241 1.00 78.56 165 ALA A N 1
ATOM 1271 C CA . ALA A 1 165 ? 18.731 -8.253 8.288 1.00 78.56 165 ALA A CA 1
ATOM 1272 C C . ALA A 1 165 ? 19.201 -7.535 9.564 1.00 78.56 165 ALA A C 1
ATOM 1274 O O . ALA A 1 165 ? 18.444 -6.738 10.123 1.00 78.56 165 ALA A O 1
ATOM 1275 N N . GLU A 1 166 ? 20.457 -7.729 9.973 1.00 84.06 166 GLU A N 1
ATOM 1276 C CA . GLU A 1 166 ? 21.085 -7.040 11.108 1.00 84.06 166 GLU A CA 1
ATOM 1277 C C . GLU A 1 166 ? 21.103 -5.517 10.905 1.00 84.06 166 GLU A C 1
ATOM 1279 O O . GLU A 1 166 ? 20.598 -4.757 11.741 1.00 84.06 166 GLU A O 1
ATOM 1284 N N . LYS A 1 167 ? 21.598 -5.059 9.746 1.00 82.06 167 LYS A N 1
ATOM 1285 C CA . LYS A 1 167 ? 21.616 -3.633 9.375 1.00 82.06 167 LYS A CA 1
ATOM 1286 C C . LYS A 1 167 ? 20.207 -3.034 9.370 1.00 82.06 167 LYS A C 1
ATOM 1288 O O . LYS A 1 167 ? 19.990 -1.947 9.910 1.00 82.06 167 LYS A O 1
ATOM 1293 N N . ASN A 1 168 ? 19.230 -3.748 8.810 1.00 77.94 168 ASN A N 1
ATOM 1294 C CA . ASN A 1 168 ? 17.831 -3.321 8.803 1.00 77.94 168 ASN A CA 1
ATOM 1295 C C . ASN A 1 168 ? 17.227 -3.273 10.214 1.00 77.94 168 ASN A C 1
ATOM 1297 O O . ASN A 1 168 ? 16.464 -2.345 10.506 1.00 77.94 168 ASN A O 1
ATOM 1301 N N . ARG A 1 169 ? 17.574 -4.219 11.101 1.00 80.50 169 ARG A N 1
ATOM 1302 C CA . ARG A 1 169 ? 17.137 -4.215 12.505 1.00 80.50 169 ARG A CA 1
ATOM 1303 C C . ARG A 1 169 ? 17.653 -2.975 13.223 1.00 80.50 169 ARG A C 1
ATOM 1305 O O . ARG A 1 169 ? 16.858 -2.290 13.866 1.00 80.50 169 ARG A O 1
ATOM 1312 N N . LYS A 1 170 ? 18.943 -2.658 13.062 1.00 85.12 170 LYS A N 1
ATOM 1313 C CA . LYS A 1 170 ? 19.563 -1.456 13.636 1.00 85.12 170 LYS A CA 1
ATOM 1314 C C . LYS A 1 170 ? 18.877 -0.185 13.134 1.00 85.12 170 LYS A C 1
ATOM 1316 O O . LYS A 1 170 ? 18.319 0.551 13.938 1.00 85.12 170 LYS A O 1
ATOM 1321 N N . ARG A 1 171 ? 18.762 -0.011 11.812 1.00 83.75 171 ARG A N 1
ATOM 1322 C CA . ARG A 1 171 ? 18.085 1.152 11.209 1.00 83.75 171 ARG A CA 1
ATOM 1323 C C . ARG A 1 171 ? 16.645 1.324 11.707 1.00 83.75 171 ARG A C 1
ATOM 1325 O O . ARG A 1 171 ? 16.193 2.440 11.934 1.00 83.75 171 ARG A O 1
ATOM 1332 N N . THR A 1 172 ? 15.909 0.224 11.867 1.00 80.81 172 THR A N 1
ATOM 1333 C CA . THR A 1 172 ? 14.522 0.263 12.359 1.00 80.81 172 THR A CA 1
ATOM 1334 C C . THR A 1 172 ? 14.456 0.639 13.840 1.00 80.81 172 THR A C 1
ATOM 1336 O O . THR A 1 172 ? 13.554 1.374 14.243 1.00 80.81 172 THR A O 1
ATOM 1339 N N . ALA A 1 173 ? 15.402 0.160 14.655 1.00 82.00 173 ALA A N 1
ATOM 1340 C CA . ALA A 1 173 ? 15.518 0.556 16.055 1.00 82.00 173 ALA A CA 1
ATOM 1341 C C . ALA A 1 173 ? 15.839 2.052 16.185 1.00 82.00 173 ALA A C 1
ATOM 1343 O O . ALA A 1 173 ? 15.149 2.743 16.932 1.00 82.00 173 ALA A O 1
ATOM 1344 N N . ASP A 1 174 ? 16.788 2.551 15.392 1.00 84.56 174 ASP A N 1
ATOM 1345 C CA . ASP A 1 174 ? 17.180 3.963 15.370 1.00 84.56 174 ASP A CA 1
ATOM 1346 C C . ASP A 1 174 ? 16.002 4.856 14.948 1.00 84.56 174 ASP A C 1
ATOM 1348 O O . ASP A 1 174 ? 15.673 5.825 15.630 1.00 84.56 174 ASP A O 1
ATOM 1352 N N . ALA A 1 175 ? 15.282 4.487 13.880 1.00 83.31 175 ALA A N 1
ATOM 1353 C CA . ALA A 1 175 ? 14.098 5.219 13.424 1.00 83.31 175 ALA A CA 1
ATOM 1354 C C . ALA A 1 175 ? 12.971 5.236 14.474 1.00 83.31 175 ALA A C 1
ATOM 1356 O O . ALA A 1 175 ? 12.306 6.255 14.672 1.00 83.31 175 ALA A O 1
ATOM 1357 N N . ARG A 1 176 ? 12.755 4.119 15.179 1.00 82.88 176 ARG A N 1
ATOM 1358 C CA . ARG A 1 176 ? 11.780 4.035 16.278 1.00 82.88 176 ARG A CA 1
ATOM 1359 C C . ARG A 1 176 ? 12.171 4.948 17.436 1.00 82.88 176 ARG A C 1
ATOM 1361 O O . ARG A 1 176 ? 11.303 5.567 18.051 1.00 82.88 176 ARG A O 1
ATOM 1368 N N . ASP A 1 177 ? 13.452 4.988 17.764 1.00 85.75 177 ASP A N 1
ATOM 1369 C CA . ASP A 1 177 ? 13.968 5.792 18.861 1.00 85.75 177 AS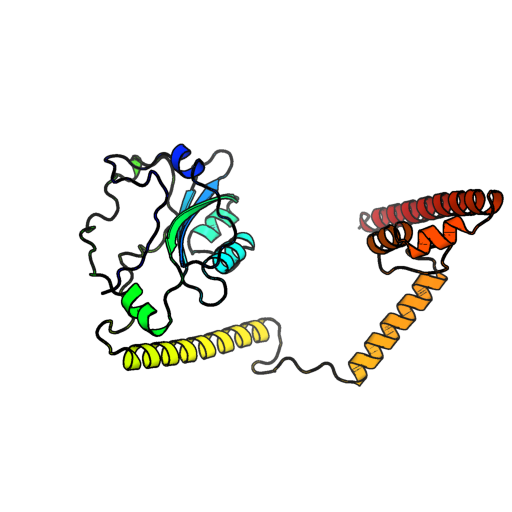P A CA 1
ATOM 1370 C C . ASP A 1 177 ? 13.915 7.287 18.511 1.00 85.75 177 ASP A C 1
ATOM 1372 O O . ASP A 1 177 ? 13.436 8.071 19.329 1.00 85.75 177 ASP A O 1
ATOM 1376 N N . ALA A 1 178 ? 14.226 7.666 17.269 1.00 84.88 178 ALA A N 1
ATOM 1377 C CA . ALA A 1 178 ? 14.002 9.018 16.755 1.00 84.88 178 ALA A CA 1
ATOM 1378 C C . ALA A 1 178 ? 12.520 9.437 16.843 1.00 84.88 178 ALA A C 1
ATOM 1380 O O . ALA A 1 178 ? 12.205 10.507 17.363 1.00 84.88 178 ALA A O 1
ATOM 1381 N N . ALA A 1 179 ? 11.589 8.567 16.431 1.00 83.75 179 ALA A N 1
ATOM 1382 C CA . ALA A 1 179 ? 10.151 8.835 16.540 1.00 83.75 179 ALA A CA 1
ATOM 1383 C C . ALA A 1 179 ? 9.677 8.998 17.997 1.00 83.75 179 ALA A C 1
ATOM 1385 O O . ALA A 1 179 ? 8.733 9.735 18.271 1.00 83.75 179 ALA A O 1
ATOM 1386 N N . ARG A 1 180 ? 10.322 8.326 18.958 1.00 81.44 180 ARG A N 1
ATOM 1387 C CA . ARG A 1 180 ? 10.034 8.494 20.392 1.00 81.44 180 ARG A CA 1
ATOM 1388 C C . ARG A 1 180 ? 10.533 9.830 20.912 1.00 81.44 180 ARG A C 1
ATOM 1390 O O . ARG A 1 180 ? 9.775 10.502 21.607 1.00 81.44 180 ARG A O 1
ATOM 1397 N N . VAL A 1 181 ? 11.756 10.208 20.547 1.00 85.38 181 VAL A N 1
ATOM 1398 C CA . VAL A 1 181 ? 12.341 11.508 20.899 1.00 85.38 181 VAL A CA 1
ATOM 1399 C C . VAL A 1 181 ? 11.460 12.644 20.380 1.00 85.38 181 VAL A C 1
ATOM 1401 O O . VAL A 1 181 ? 11.156 13.559 21.140 1.00 85.38 181 VAL A O 1
ATOM 1404 N N . ALA A 1 182 ? 10.941 12.531 19.153 1.00 85.19 182 ALA A N 1
ATOM 1405 C CA . ALA A 1 182 ? 10.019 13.510 18.572 1.00 85.19 182 ALA A CA 1
ATOM 1406 C C . ALA A 1 182 ? 8.717 13.710 19.383 1.00 85.19 182 ALA A C 1
ATOM 1408 O O . ALA A 1 182 ? 8.119 14.778 19.326 1.00 85.19 182 ALA A O 1
ATOM 1409 N N . VAL A 1 183 ? 8.288 12.711 20.167 1.00 84.50 183 VAL A N 1
ATOM 1410 C CA . VAL A 1 183 ? 7.096 12.772 21.043 1.00 84.50 183 VAL A CA 1
ATOM 1411 C C . VAL A 1 183 ? 7.501 12.900 22.526 1.00 84.50 183 VAL A C 1
ATOM 1413 O O . VAL A 1 183 ? 6.747 12.535 23.428 1.00 84.50 183 VAL A O 1
ATOM 1416 N N . GLY A 1 184 ? 8.725 13.360 22.811 1.00 84.88 184 GLY A N 1
ATOM 1417 C CA . GLY A 1 184 ? 9.226 13.583 24.174 1.00 84.88 184 GLY A CA 1
ATOM 1418 C C . GLY A 1 184 ? 9.442 12.308 25.002 1.00 84.88 184 GLY A C 1
ATOM 1419 O O . GLY A 1 184 ? 9.542 12.366 26.227 1.00 84.88 184 GLY A O 1
ATOM 1420 N N . LYS A 1 185 ? 9.495 11.130 24.368 1.00 81.56 185 LYS A N 1
ATOM 1421 C CA . LYS A 1 185 ? 9.742 9.842 25.035 1.00 81.56 185 LYS A CA 1
ATOM 1422 C C . LYS A 1 185 ? 11.218 9.459 24.962 1.00 81.56 185 LYS A C 1
ATOM 1424 O O . LYS A 1 185 ? 11.884 9.678 23.956 1.00 81.56 185 LYS A O 1
ATOM 1429 N N . LYS A 1 186 ? 11.714 8.790 26.011 1.00 78.75 186 LYS A N 1
ATOM 1430 C CA . LYS A 1 186 ? 13.105 8.313 26.070 1.00 78.75 186 LYS A CA 1
ATOM 1431 C C . LYS A 1 186 ? 13.381 7.210 25.022 1.00 78.75 186 LYS A C 1
ATOM 1433 O O . LYS A 1 186 ? 12.584 6.258 24.938 1.00 78.75 186 LYS A O 1
ATOM 1438 N N . PRO A 1 187 ? 14.499 7.285 24.273 1.00 79.75 187 PRO A N 1
ATOM 1439 C CA . PRO A 1 187 ? 14.945 6.223 23.365 1.00 79.75 187 PRO A CA 1
ATOM 1440 C C . PRO A 1 187 ? 15.285 4.939 24.144 1.00 79.75 187 PRO A C 1
ATOM 1442 O O . PRO A 1 187 ? 15.413 4.963 25.369 1.00 79.75 187 PRO A O 1
ATOM 1445 N N . GLY A 1 188 ? 15.332 3.786 23.473 1.00 73.94 188 GLY A N 1
ATOM 1446 C CA . GLY A 1 188 ? 15.676 2.498 24.093 1.00 73.94 188 GLY A CA 1
ATOM 1447 C C . GLY A 1 188 ? 14.667 1.916 25.098 1.00 73.94 188 GLY A C 1
ATOM 1448 O O . GLY A 1 188 ? 14.801 0.759 25.503 1.00 73.94 188 GLY A O 1
ATOM 1449 N N . THR A 1 189 ? 13.618 2.647 25.496 1.00 66.31 189 THR A N 1
ATOM 1450 C CA . THR A 1 189 ? 12.643 2.135 26.473 1.00 66.31 189 THR A CA 1
ATOM 1451 C C . THR A 1 189 ? 11.748 1.062 25.845 1.00 66.31 189 THR A C 1
ATOM 1453 O O . THR A 1 189 ? 10.878 1.336 25.019 1.00 66.31 189 THR A O 1
ATOM 1456 N N . LYS A 1 190 ? 11.921 -0.205 26.226 1.00 62.72 190 LYS A N 1
ATOM 1457 C CA . LYS A 1 190 ? 10.983 -1.278 25.843 1.00 62.72 190 LYS A CA 1
ATOM 1458 C C . LYS A 1 190 ? 9.567 -0.901 26.308 1.00 62.72 190 LYS A C 1
ATOM 1460 O O . LYS A 1 190 ? 9.428 -0.146 27.269 1.00 62.72 190 LYS A O 1
ATOM 1465 N N . HIS A 1 191 ? 8.522 -1.364 25.612 1.00 60.53 191 HIS A N 1
ATOM 1466 C CA . HIS A 1 191 ? 7.140 -1.160 26.066 1.00 60.53 191 HIS A CA 1
ATOM 1467 C C . HIS A 1 191 ? 7.050 -1.753 27.474 1.00 60.53 191 HIS A C 1
ATOM 1469 O O . HIS A 1 191 ? 7.140 -2.972 27.625 1.00 60.53 191 HIS A O 1
ATOM 1475 N N . GLN A 1 192 ? 7.028 -0.905 28.507 1.00 59.94 192 GLN A N 1
ATOM 1476 C CA . GLN A 1 192 ? 7.016 -1.424 29.863 1.00 59.94 192 GLN A CA 1
ATOM 1477 C C . GLN A 1 192 ? 5.677 -2.127 30.065 1.00 59.94 192 GLN A C 1
ATOM 1479 O O . GLN A 1 192 ? 4.635 -1.547 29.736 1.00 59.94 192 GLN A O 1
ATOM 1484 N N . PRO A 1 193 ? 5.679 -3.369 30.571 1.00 62.00 193 PRO A N 1
ATOM 1485 C CA . PRO A 1 193 ? 4.441 -4.014 30.949 1.00 62.00 193 PRO A CA 1
ATOM 1486 C C . PRO A 1 193 ? 3.715 -3.102 31.935 1.00 62.00 193 PRO A C 1
ATOM 1488 O O . PRO A 1 193 ? 4.306 -2.573 32.877 1.00 62.00 193 PRO A O 1
ATOM 1491 N N . VAL A 1 194 ? 2.427 -2.886 31.676 1.00 69.06 194 VAL A N 1
ATOM 1492 C CA . VAL A 1 194 ? 1.565 -2.061 32.521 1.00 69.06 194 VAL A CA 1
ATOM 1493 C C . VAL A 1 194 ? 1.699 -2.558 33.962 1.00 69.06 194 VAL A C 1
ATOM 1495 O O . VAL A 1 194 ? 1.446 -3.739 34.222 1.00 69.06 194 VAL A O 1
ATOM 1498 N N . THR A 1 195 ? 2.128 -1.690 34.882 1.00 78.06 195 THR A N 1
ATOM 1499 C CA . THR A 1 195 ? 2.377 -2.087 36.277 1.00 78.06 195 THR A CA 1
ATOM 1500 C C . THR A 1 195 ? 1.103 -2.642 36.914 1.00 78.06 195 THR A C 1
ATOM 1502 O O . THR A 1 195 ? -0.006 -2.234 36.552 1.00 78.06 195 THR A O 1
ATOM 1505 N N . ALA A 1 196 ? 1.236 -3.553 37.886 1.00 77.31 196 ALA A N 1
ATOM 1506 C CA . ALA A 1 196 ? 0.086 -4.138 38.583 1.00 77.31 196 ALA A CA 1
ATOM 1507 C C . ALA A 1 196 ? -0.836 -3.058 39.188 1.00 77.31 196 ALA A C 1
ATOM 1509 O O . ALA A 1 196 ? -2.055 -3.138 39.047 1.00 77.31 196 ALA A O 1
ATOM 1510 N N . GLY A 1 197 ? -0.258 -1.988 39.748 1.00 81.56 197 GLY A N 1
ATOM 1511 C CA . GLY A 1 197 ? -1.011 -0.834 40.253 1.00 81.56 197 GLY A CA 1
ATOM 1512 C C . GLY A 1 197 ? -1.785 -0.084 39.163 1.00 81.56 197 GLY A C 1
ATOM 1513 O O . GLY A 1 197 ? -2.939 0.285 39.365 1.00 81.56 197 GLY A O 1
ATOM 1514 N N . THR A 1 198 ? -1.204 0.080 37.971 1.00 79.62 198 THR A N 1
ATOM 1515 C CA . THR A 1 198 ? -1.902 0.712 36.838 1.00 79.62 198 THR A CA 1
ATOM 1516 C C . THR A 1 198 ? -3.022 -0.176 36.295 1.00 79.62 198 THR A C 1
ATOM 1518 O O . THR A 1 198 ? -4.092 0.335 35.965 1.00 79.62 198 THR A O 1
ATOM 1521 N N . LYS A 1 199 ? -2.820 -1.503 36.250 1.00 82.25 199 LYS A N 1
ATOM 1522 C CA . LYS A 1 199 ? -3.880 -2.462 35.895 1.00 82.25 199 LYS A CA 1
ATOM 1523 C C . LYS A 1 199 ? -5.049 -2.381 36.877 1.00 82.25 199 LYS A C 1
ATOM 1525 O O . LYS A 1 199 ? -6.185 -2.257 36.428 1.00 82.25 199 LYS A O 1
ATOM 1530 N N . LYS A 1 200 ? -4.764 -2.369 38.186 1.00 86.75 200 LYS A N 1
ATOM 1531 C CA . LYS A 1 200 ? -5.776 -2.224 39.244 1.00 86.75 200 LYS A CA 1
ATOM 1532 C C . LYS A 1 200 ? -6.549 -0.911 39.100 1.00 86.75 200 LYS A C 1
ATOM 1534 O O . LYS A 1 200 ? -7.761 -0.943 38.945 1.00 86.75 200 LYS A O 1
ATOM 1539 N N . ARG A 1 201 ? -5.852 0.225 38.991 1.00 86.56 201 ARG A N 1
ATOM 1540 C CA . ARG A 1 201 ? -6.481 1.545 38.798 1.00 86.56 201 ARG A CA 1
ATOM 1541 C C . ARG A 1 201 ? -7.374 1.605 37.557 1.00 86.56 201 ARG A C 1
ATOM 1543 O O . ARG A 1 201 ? -8.444 2.206 37.596 1.00 86.56 201 ARG A O 1
ATOM 1550 N N . ASN A 1 202 ? -6.947 1.003 36.447 1.00 87.88 202 ASN A N 1
ATOM 1551 C CA . ASN A 1 202 ? -7.766 0.945 35.238 1.00 87.88 202 ASN A CA 1
ATOM 1552 C C . ASN A 1 202 ? -9.004 0.067 35.449 1.00 87.88 202 ASN A C 1
ATOM 1554 O O . ASN A 1 202 ? -10.091 0.479 35.057 1.00 87.88 202 ASN A O 1
ATOM 1558 N N . ALA A 1 203 ? -8.862 -1.093 36.094 1.00 87.94 203 ALA A N 1
ATOM 1559 C CA . ALA A 1 203 ? -9.990 -1.954 36.440 1.00 87.94 203 ALA A CA 1
ATOM 1560 C C . ALA A 1 203 ? -10.996 -1.229 37.350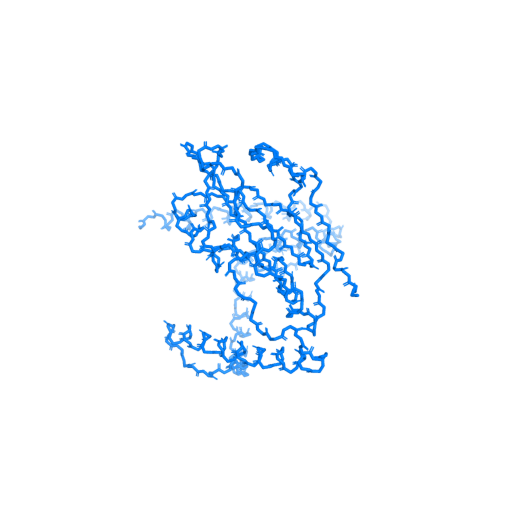 1.00 87.94 203 ALA A C 1
ATOM 1562 O O . ALA A 1 203 ? -12.189 -1.235 37.054 1.00 87.94 203 ALA A O 1
ATOM 1563 N N . ASP A 1 204 ? -10.517 -0.518 38.373 1.00 90.56 204 ASP A N 1
ATOM 1564 C CA . ASP A 1 204 ? -11.348 0.284 39.278 1.00 90.56 204 ASP A CA 1
ATOM 1565 C C . ASP A 1 204 ? -12.076 1.398 38.514 1.00 90.56 204 ASP A C 1
ATOM 1567 O O . ASP A 1 204 ? -13.283 1.587 38.668 1.00 90.56 204 ASP A O 1
ATOM 1571 N N . LYS A 1 205 ? -11.374 2.085 37.602 1.00 91.94 205 LYS A N 1
ATOM 1572 C CA . LYS A 1 205 ? -11.960 3.112 36.729 1.00 91.94 205 LYS A CA 1
ATOM 1573 C C . LYS A 1 205 ? -13.049 2.537 35.817 1.00 91.94 205 LYS A C 1
ATOM 1575 O O . LYS A 1 205 ? -14.106 3.155 35.677 1.00 91.94 205 LYS A O 1
ATOM 1580 N N . TYR A 1 206 ? -12.813 1.376 35.204 1.00 87.69 206 TYR A N 1
ATOM 1581 C CA . TYR A 1 206 ? -13.804 0.696 34.364 1.00 87.69 206 TYR A CA 1
ATOM 1582 C C . TYR A 1 206 ? -15.007 0.220 35.179 1.00 87.69 206 TYR A C 1
ATOM 1584 O O . TYR A 1 206 ? -16.140 0.401 34.739 1.00 87.69 206 TYR A O 1
ATOM 1592 N N . ARG A 1 207 ? -14.788 -0.311 36.385 1.00 88.69 207 ARG A N 1
ATOM 1593 C CA . ARG A 1 207 ? -15.859 -0.758 37.283 1.00 88.69 207 ARG A CA 1
ATOM 1594 C C . ARG A 1 207 ? -16.712 0.413 37.768 1.00 88.69 207 ARG A C 1
ATOM 1596 O O . ARG A 1 207 ? -17.933 0.347 37.685 1.00 88.69 207 ARG A O 1
ATOM 1603 N N . ALA A 1 208 ? -16.085 1.517 38.171 1.00 89.81 208 ALA A N 1
ATOM 1604 C CA . ALA A 1 208 ? -16.786 2.749 38.526 1.00 89.81 208 ALA A CA 1
ATOM 1605 C C . ALA A 1 208 ? -17.580 3.317 37.338 1.00 89.81 208 ALA A C 1
ATOM 1607 O O . ALA A 1 208 ? -18.697 3.796 37.520 1.00 89.81 208 ALA A O 1
ATOM 1608 N N . LYS A 1 209 ? -17.035 3.241 36.114 1.00 87.88 209 LYS A N 1
ATOM 1609 C CA . LYS A 1 209 ? -17.767 3.617 34.897 1.00 87.88 209 LYS A CA 1
ATOM 1610 C C . LYS A 1 209 ? -18.985 2.720 34.682 1.00 87.88 209 LYS A C 1
ATOM 1612 O O . LYS A 1 209 ? -20.065 3.252 34.491 1.00 87.88 209 LYS A O 1
ATOM 1617 N N . GLN A 1 210 ? -18.839 1.399 34.774 1.00 85.69 210 GLN A N 1
ATOM 1618 C CA . GLN A 1 210 ? -19.967 0.483 34.592 1.00 85.69 210 GLN A CA 1
ATOM 1619 C C . GLN A 1 210 ? -21.072 0.677 35.634 1.00 85.69 210 GLN A C 1
ATOM 1621 O O . GLN A 1 210 ? -22.245 0.637 35.276 1.00 85.69 210 GLN A O 1
ATOM 1626 N N . LEU A 1 211 ? -20.720 0.944 36.896 1.00 87.25 211 LEU A N 1
ATOM 1627 C CA . LEU A 1 211 ? -21.702 1.268 37.935 1.00 87.25 211 LEU A CA 1
ATOM 1628 C C . LEU A 1 211 ? -22.467 2.556 37.611 1.00 87.25 211 LEU A C 1
ATOM 1630 O O . LEU A 1 211 ? -23.691 2.569 37.700 1.00 87.25 211 LEU A O 1
ATOM 1634 N N . ARG A 1 212 ? -21.767 3.614 37.175 1.00 87.38 212 ARG A N 1
ATOM 1635 C CA . ARG A 1 212 ? -22.415 4.858 36.728 1.00 87.38 212 ARG A CA 1
ATOM 1636 C C . ARG A 1 212 ? -23.286 4.642 35.496 1.00 87.38 212 ARG A C 1
ATOM 1638 O O . ARG A 1 212 ? -24.401 5.138 35.467 1.00 87.38 212 ARG A O 1
ATOM 1645 N N . ASP A 1 213 ? -22.807 3.895 34.507 1.00 85.19 213 ASP A N 1
ATOM 1646 C CA . ASP A 1 213 ? -23.557 3.620 33.279 1.00 85.19 213 ASP A CA 1
ATOM 1647 C C . ASP A 1 213 ? -24.816 2.792 33.578 1.00 85.19 213 ASP A C 1
ATOM 1649 O O . ASP A 1 213 ? -25.868 3.059 33.009 1.00 85.19 213 ASP A O 1
ATOM 1653 N N . ARG A 1 214 ? -24.746 1.829 34.511 1.00 84.62 214 ARG A N 1
ATOM 1654 C CA . ARG A 1 214 ? -25.921 1.070 34.967 1.00 84.62 214 ARG A CA 1
ATOM 1655 C C . ARG A 1 214 ? -26.902 1.949 35.745 1.00 84.62 214 ARG A C 1
ATOM 1657 O O . ARG A 1 214 ? -28.096 1.874 35.478 1.00 84.62 214 ARG A O 1
ATOM 1664 N N . ALA A 1 215 ? -26.413 2.801 36.650 1.00 85.81 215 ALA A N 1
ATOM 1665 C CA . ALA A 1 215 ? -27.248 3.737 37.410 1.00 85.81 215 ALA A CA 1
ATOM 1666 C C . ALA A 1 215 ? -27.949 4.759 36.500 1.00 85.81 215 ALA A C 1
ATOM 1668 O O . ALA A 1 215 ? -29.141 5.009 36.643 1.00 85.81 215 ALA A O 1
ATOM 1669 N N . ASN A 1 216 ? -27.225 5.284 35.512 1.00 85.50 216 ASN A N 1
ATOM 1670 C CA . ASN A 1 216 ? -27.734 6.249 34.540 1.00 85.50 216 ASN A CA 1
ATOM 1671 C C . ASN A 1 216 ? -28.453 5.591 33.353 1.00 85.50 216 ASN A C 1
ATOM 1673 O O . ASN A 1 216 ? -28.898 6.298 32.456 1.00 85.50 216 ASN A O 1
ATOM 1677 N N . ARG A 1 217 ? -28.546 4.253 33.328 1.00 85.25 217 ARG A N 1
ATOM 1678 C CA . ARG A 1 217 ? -29.185 3.459 32.265 1.00 85.25 217 ARG A CA 1
ATOM 1679 C C . ARG A 1 217 ? -28.642 3.758 30.859 1.00 85.25 217 ARG A C 1
ATOM 1681 O O . ARG A 1 217 ? -29.363 3.651 29.873 1.00 85.25 217 ARG A O 1
ATOM 1688 N N . VAL A 1 218 ? -27.351 4.063 30.767 1.00 83.56 218 VAL A N 1
ATOM 1689 C CA . VAL A 1 218 ? -26.657 4.331 29.502 1.00 83.56 218 VAL A CA 1
ATOM 1690 C C . VAL A 1 218 ? -26.538 3.026 28.714 1.00 83.56 218 VAL A C 1
ATOM 1692 O O . VAL A 1 218 ? -25.975 2.048 29.212 1.00 83.56 218 VAL A O 1
ATOM 1695 N N . PHE A 1 219 ? -27.077 3.012 27.490 1.00 89.75 219 PHE A N 1
ATOM 1696 C CA . PHE A 1 219 ? -27.148 1.828 26.618 1.00 89.75 219 PHE A CA 1
ATOM 1697 C C . PHE A 1 219 ? -27.672 0.583 27.350 1.00 89.75 219 PHE A C 1
ATOM 1699 O O . PHE A 1 219 ? -27.030 -0.469 27.369 1.00 89.75 219 PHE A O 1
ATOM 1706 N N . TYR A 1 220 ? -28.829 0.713 27.990 1.00 86.81 220 TYR A N 1
ATOM 1707 C CA . TYR A 1 220 ? -29.331 -0.269 28.941 1.00 86.81 220 TYR A CA 1
ATOM 1708 C C . TYR A 1 220 ? -30.517 -1.088 28.412 1.00 86.81 220 TYR A C 1
ATOM 1710 O O . TYR A 1 220 ? -31.403 -0.580 27.725 1.00 86.81 220 TYR A O 1
ATOM 1718 N N . CYS A 1 221 ? -30.550 -2.374 28.767 1.00 87.31 221 CYS A N 1
ATOM 1719 C CA . CYS A 1 221 ? -31.649 -3.283 28.479 1.00 87.31 221 CYS A CA 1
ATOM 1720 C C . CYS A 1 221 ? -32.527 -3.491 29.717 1.00 87.31 221 CYS A C 1
ATOM 1722 O O . CYS A 1 221 ? -32.096 -4.080 30.706 1.00 87.31 221 CYS A O 1
ATOM 1724 N N . ASN A 1 222 ? -33.792 -3.076 29.622 1.00 83.75 222 ASN A N 1
ATOM 1725 C CA . ASN A 1 222 ? -34.776 -3.172 30.707 1.00 83.75 222 ASN A CA 1
ATOM 1726 C C . ASN A 1 222 ? -35.190 -4.605 31.050 1.00 83.75 222 ASN A C 1
ATOM 1728 O O . ASN A 1 222 ? -35.623 -4.857 32.166 1.00 83.75 222 ASN A O 1
ATOM 1732 N N . ILE A 1 223 ? -35.084 -5.519 30.088 1.00 84.56 223 ILE A N 1
ATOM 1733 C CA . ILE A 1 223 ? -35.548 -6.903 30.239 1.00 84.56 223 ILE A CA 1
ATOM 1734 C C . ILE A 1 223 ? -34.491 -7.744 30.948 1.00 84.56 223 ILE A C 1
ATOM 1736 O O . ILE A 1 223 ? -34.810 -8.553 31.809 1.00 84.56 223 ILE A O 1
ATOM 1740 N N . CYS A 1 224 ? -33.225 -7.524 30.598 1.00 85.44 224 CYS A N 1
ATOM 1741 C CA . CYS A 1 224 ? -32.105 -8.275 31.149 1.00 85.44 224 CYS A CA 1
ATOM 1742 C C . CYS A 1 224 ? -31.382 -7.540 32.292 1.00 85.44 224 CYS A C 1
ATOM 1744 O O . CYS A 1 224 ? -30.453 -8.105 32.854 1.00 85.44 224 CYS A O 1
ATOM 1746 N N . ASP A 1 225 ? -31.772 -6.298 32.612 1.00 84.69 225 ASP A N 1
ATOM 1747 C CA . ASP A 1 225 ? -31.126 -5.417 33.602 1.00 84.69 225 ASP A CA 1
ATOM 1748 C C . ASP A 1 225 ? -29.598 -5.298 33.415 1.00 84.69 225 ASP A C 1
ATOM 1750 O O . ASP A 1 225 ? -28.794 -5.463 34.336 1.00 84.69 225 ASP A O 1
ATOM 1754 N N . VAL A 1 226 ? -29.180 -5.012 32.178 1.00 85.94 226 VAL A N 1
ATOM 1755 C CA . VAL A 1 226 ? -27.761 -4.880 31.805 1.00 85.94 226 VAL A CA 1
ATOM 1756 C C . VAL A 1 226 ? -27.494 -3.590 31.040 1.00 85.94 226 VAL A C 1
ATOM 1758 O O . VAL A 1 226 ? -28.237 -3.244 30.124 1.00 85.94 226 VAL A O 1
ATOM 1761 N N . SER A 1 227 ? -26.405 -2.891 31.380 1.00 88.31 227 SER A N 1
ATOM 1762 C CA . SER A 1 227 ? -25.860 -1.786 30.580 1.00 88.31 227 SER A CA 1
ATOM 1763 C C . SER A 1 227 ? -24.756 -2.280 29.643 1.00 88.31 227 SER A C 1
ATOM 1765 O O . SER A 1 227 ? -23.906 -3.092 30.014 1.00 88.31 227 SER A O 1
ATOM 1767 N N . CYS A 1 228 ? -24.776 -1.794 28.404 1.00 87.56 228 CYS A N 1
ATOM 1768 C CA . CYS A 1 228 ? -23.789 -2.094 27.373 1.00 87.56 228 CYS A CA 1
ATOM 1769 C C . CYS A 1 228 ? -22.770 -0.957 27.249 1.00 87.56 228 CYS A C 1
ATOM 1771 O O . CYS A 1 228 ? -23.001 0.174 27.665 1.00 87.56 228 CYS A O 1
ATOM 1773 N N . THR A 1 229 ? -21.610 -1.241 26.655 1.00 82.31 229 THR A N 1
ATOM 1774 C CA . THR A 1 229 ? -20.570 -0.217 26.499 1.00 82.31 229 THR A CA 1
ATOM 1775 C C . THR A 1 229 ? -20.954 0.853 25.478 1.00 82.31 229 THR A C 1
ATOM 1777 O O . THR A 1 229 ? -20.704 2.029 25.746 1.00 82.31 229 THR A O 1
ATOM 1780 N N . HIS A 1 230 ? -21.561 0.460 24.349 1.00 84.94 230 HIS A N 1
ATOM 1781 C CA . HIS A 1 230 ? -21.996 1.315 23.232 1.00 84.94 230 HIS A CA 1
ATOM 1782 C C . HIS A 1 230 ? -23.299 0.784 22.602 1.00 84.94 230 HIS A C 1
ATOM 1784 O O . HIS A 1 230 ? -23.619 -0.396 22.760 1.00 84.94 230 HIS A O 1
ATOM 1790 N N . GLN A 1 231 ? -23.999 1.624 21.827 1.00 82.62 231 GLN A N 1
ATOM 1791 C CA . GLN A 1 231 ? -25.280 1.290 21.183 1.00 82.62 231 GLN A CA 1
ATOM 1792 C C . GLN A 1 231 ? -25.230 0.004 20.345 1.00 82.62 231 GLN A C 1
ATOM 1794 O O . GLN A 1 231 ? -26.076 -0.863 20.521 1.00 82.62 231 GLN A O 1
ATOM 1799 N N . SER A 1 232 ? -24.196 -0.188 19.519 1.00 84.94 232 SER A N 1
ATOM 1800 C CA . SER A 1 232 ? -24.078 -1.386 18.672 1.00 84.94 232 SER A CA 1
ATOM 1801 C C . SER A 1 232 ? -24.062 -2.696 19.469 1.00 84.94 232 SER A C 1
ATOM 1803 O O . SER A 1 232 ? -24.590 -3.708 19.013 1.00 84.94 232 SER A O 1
ATOM 1805 N N . ARG A 1 233 ? -23.500 -2.674 20.686 1.00 84.81 233 ARG A N 1
ATOM 1806 C CA . ARG A 1 233 ? -23.501 -3.821 21.607 1.00 84.81 233 ARG A CA 1
ATOM 1807 C C . ARG A 1 233 ? -24.862 -4.045 22.250 1.00 84.81 233 ARG A C 1
ATOM 1809 O O . ARG A 1 233 ? -25.223 -5.192 22.486 1.00 84.81 233 ARG A O 1
ATOM 1816 N N . LEU A 1 234 ? -25.616 -2.978 22.503 1.00 89.25 234 LEU A N 1
ATOM 1817 C CA . LEU A 1 234 ? -27.002 -3.094 22.946 1.00 89.25 234 LEU A CA 1
ATOM 1818 C C . LEU A 1 234 ? -27.883 -3.685 21.835 1.00 89.25 234 LEU A C 1
ATOM 1820 O O . LEU A 1 234 ? -28.685 -4.574 22.104 1.00 89.25 234 LEU A O 1
ATOM 1824 N N . ASP A 1 235 ? -27.688 -3.258 20.588 1.00 83.38 235 ASP A N 1
ATOM 1825 C CA . ASP A 1 235 ? -28.439 -3.771 19.436 1.00 83.38 235 ASP A CA 1
ATOM 1826 C C . ASP A 1 235 ? -28.134 -5.256 19.176 1.00 83.38 235 ASP A C 1
ATOM 1828 O O . ASP A 1 235 ? -29.011 -6.046 18.823 1.00 83.38 235 ASP A O 1
ATOM 1832 N N . GLU A 1 236 ? -26.873 -5.664 19.343 1.00 87.69 236 GLU A N 1
ATOM 1833 C CA . GLU A 1 236 ? -26.471 -7.073 19.329 1.00 87.69 236 GLU A CA 1
ATOM 1834 C C . GLU A 1 236 ? -27.106 -7.846 20.492 1.00 87.69 236 GLU A C 1
ATOM 1836 O O . GLU A 1 236 ? -27.691 -8.903 20.270 1.00 87.69 236 GLU A O 1
ATOM 1841 N N . HIS A 1 237 ? -27.069 -7.295 21.710 1.00 88.94 237 HIS A N 1
ATOM 1842 C CA . HIS A 1 237 ? -27.703 -7.893 22.884 1.00 88.94 237 HIS A CA 1
ATOM 1843 C C . HIS A 1 237 ? -29.202 -8.141 22.662 1.00 88.94 237 HIS A C 1
ATOM 1845 O O . HIS A 1 237 ? -29.674 -9.243 22.928 1.00 88.94 237 HIS A O 1
ATOM 1851 N N . MET A 1 238 ? -29.936 -7.161 22.124 1.00 84.06 238 MET A N 1
ATOM 1852 C CA . MET A 1 238 ? -31.378 -7.272 21.863 1.00 84.06 238 MET A CA 1
ATOM 1853 C C . MET A 1 238 ? -31.721 -8.316 20.790 1.00 84.06 238 MET A C 1
ATOM 1855 O O . MET A 1 238 ? -32.790 -8.920 20.833 1.00 84.06 238 MET A O 1
ATOM 1859 N N . ARG A 1 239 ? -30.811 -8.564 19.841 1.00 88.06 239 ARG A N 1
ATOM 1860 C CA . ARG A 1 239 ? -30.953 -9.627 18.829 1.00 88.06 239 ARG A CA 1
ATOM 1861 C C . ARG A 1 239 ? -30.423 -10.981 19.305 1.00 88.06 239 ARG A C 1
ATOM 1863 O O . ARG A 1 239 ? -30.614 -11.987 18.626 1.00 88.06 239 ARG A O 1
ATOM 1870 N N . GLY A 1 240 ? -29.751 -11.016 20.453 1.00 88.38 240 GLY A N 1
ATOM 1871 C CA . GLY A 1 240 ? -29.118 -12.209 20.989 1.00 88.38 240 GLY A CA 1
ATOM 1872 C C . GLY A 1 240 ? -30.130 -13.248 21.471 1.00 88.38 240 GLY A C 1
ATOM 1873 O O . GLY A 1 240 ? -31.114 -12.930 22.137 1.00 88.38 240 GLY A O 1
ATOM 1874 N N . GLY A 1 241 ? -29.837 -14.524 21.209 1.00 85.62 241 GLY A N 1
ATOM 1875 C CA . GLY A 1 241 ? -30.663 -15.656 21.645 1.00 85.62 241 GLY A CA 1
ATOM 1876 C C . GLY A 1 241 ? -31.042 -15.657 23.139 1.00 85.62 241 GLY A C 1
ATOM 1877 O O . GLY A 1 241 ? -32.202 -15.933 23.443 1.00 85.62 241 GLY A O 1
ATOM 1878 N N . PRO A 1 242 ? -30.139 -15.319 24.086 1.00 85.50 242 PRO A N 1
ATOM 1879 C CA . PRO A 1 242 ? -30.484 -15.243 25.509 1.00 85.50 242 PRO A CA 1
ATOM 1880 C C . PRO A 1 242 ? -31.538 -14.177 25.820 1.00 85.50 242 PRO A C 1
ATOM 1882 O O . PRO A 1 242 ? -32.481 -14.444 26.562 1.00 85.50 242 PRO A O 1
ATOM 1885 N N . HIS A 1 243 ? -31.412 -12.993 25.213 1.00 87.38 243 HIS A N 1
ATOM 1886 C CA . HIS A 1 243 ? -32.385 -11.917 25.371 1.00 87.38 243 HIS A CA 1
ATOM 1887 C C . HIS A 1 243 ? -33.746 -12.337 24.807 1.00 87.38 243 HIS A C 1
ATOM 1889 O O . HIS A 1 243 ? -34.760 -12.218 25.487 1.00 87.38 243 HIS A O 1
ATOM 1895 N N . LEU A 1 244 ? -33.767 -12.918 23.604 1.00 84.12 244 LEU A N 1
ATOM 1896 C CA . LEU A 1 244 ? -34.999 -13.377 22.960 1.00 84.12 244 LEU A CA 1
ATOM 1897 C C . LEU A 1 244 ? -35.721 -14.466 23.766 1.00 84.12 244 LEU A C 1
ATOM 1899 O O . LEU A 1 244 ? -36.942 -14.412 23.885 1.00 84.12 244 LEU A O 1
ATOM 1903 N N . LYS A 1 245 ? -34.991 -15.411 24.373 1.00 83.94 245 LYS A N 1
ATOM 1904 C CA . LYS A 1 245 ? -35.574 -16.414 25.284 1.00 83.94 245 LYS A CA 1
ATOM 1905 C C . LYS A 1 245 ? -36.209 -15.763 26.514 1.00 83.94 245 LYS A C 1
ATOM 1907 O O . LYS A 1 245 ? -37.308 -16.142 26.909 1.00 83.94 245 LYS A O 1
ATOM 1912 N N . MET A 1 246 ? -35.548 -14.755 27.084 1.00 80.81 246 MET A N 1
ATOM 1913 C CA . MET A 1 246 ? -36.064 -14.009 28.234 1.00 80.81 246 MET A CA 1
ATOM 1914 C C . MET A 1 246 ? -37.326 -13.218 27.873 1.00 80.81 246 MET A C 1
ATOM 1916 O O . MET A 1 246 ? -38.301 -13.248 28.613 1.00 80.81 246 MET A O 1
ATOM 1920 N N . VAL A 1 247 ? -37.353 -12.596 26.690 1.00 81.00 247 VAL A N 1
ATOM 1921 C CA . VAL A 1 247 ? -38.546 -11.937 26.136 1.00 81.00 247 VAL A CA 1
ATOM 1922 C C . VAL A 1 247 ? -39.682 -12.941 25.926 1.00 81.00 247 VAL A C 1
ATOM 1924 O O . VAL A 1 247 ? -40.833 -12.631 26.222 1.00 81.00 247 VAL A O 1
ATOM 1927 N N . GLN A 1 248 ? -39.377 -14.139 25.418 1.00 78.31 248 GLN A N 1
ATOM 1928 C CA . GLN A 1 248 ? -40.359 -15.190 25.140 1.00 78.31 248 GLN A CA 1
ATOM 1929 C C . GLN A 1 248 ? -41.067 -15.722 26.387 1.00 78.31 248 GLN A C 1
ATOM 1931 O O . GLN A 1 248 ? -42.248 -16.046 26.282 1.00 78.31 248 GLN A O 1
ATOM 1936 N N . GLY A 1 249 ? -40.392 -15.730 27.538 1.00 71.25 249 GLY A N 1
ATOM 1937 C CA . GLY A 1 249 ? -40.959 -16.150 28.822 1.00 71.25 249 GLY A CA 1
ATOM 1938 C C . GLY A 1 249 ? -41.831 -15.111 29.542 1.00 71.25 249 GLY A C 1
ATOM 1939 O O . GLY A 1 249 ? -42.417 -15.442 30.567 1.00 71.25 249 GLY A O 1
ATOM 1940 N N . LEU A 1 250 ? -41.933 -13.870 29.046 1.00 67.81 250 LEU A N 1
ATOM 1941 C CA . LEU A 1 250 ? -42.761 -12.819 29.655 1.00 67.81 250 LEU A CA 1
ATOM 1942 C C . LEU A 1 250 ? -44.212 -12.859 29.134 1.00 67.81 250 LEU A C 1
ATOM 1944 O O . LEU A 1 250 ? -44.444 -13.025 27.931 1.00 67.81 250 LEU A O 1
ATOM 1948 N N . ASN A 1 251 ? -45.187 -12.652 30.031 1.00 59.03 251 ASN A N 1
ATOM 1949 C CA . ASN A 1 251 ? -46.620 -12.585 29.714 1.00 59.03 251 ASN A CA 1
ATOM 1950 C C . ASN A 1 251 ? -46.954 -11.420 28.753 1.00 59.03 251 ASN A C 1
ATOM 1952 O O . ASN A 1 251 ? -46.277 -10.390 28.717 1.00 59.03 251 ASN A O 1
ATOM 1956 N N . GLY A 1 252 ? -48.035 -11.559 27.973 1.00 57.34 252 GLY A N 1
ATOM 1957 C CA . GLY A 1 252 ? -48.374 -10.645 26.866 1.00 57.34 252 GLY A CA 1
ATOM 1958 C C . GLY A 1 252 ? -48.618 -9.173 27.247 1.00 57.34 252 GLY A C 1
ATOM 1959 O O . GLY A 1 252 ? -48.378 -8.286 26.427 1.00 57.34 252 GLY A O 1
ATOM 1960 N N . LYS A 1 253 ? -49.040 -8.883 28.487 1.00 53.06 253 LYS A N 1
ATOM 1961 C CA . LYS A 1 253 ? -49.201 -7.502 28.988 1.00 53.06 253 LYS A CA 1
ATOM 1962 C C . LYS A 1 253 ? -47.858 -6.853 29.358 1.00 53.06 253 LYS A C 1
ATOM 1964 O O . LYS A 1 253 ? -47.646 -5.684 29.039 1.00 53.06 253 LYS A O 1
ATOM 1969 N N . ASP A 1 254 ? -46.928 -7.623 29.922 1.00 57.22 254 ASP A N 1
ATOM 1970 C CA . ASP A 1 254 ? -45.609 -7.134 30.350 1.00 57.22 254 ASP A CA 1
ATOM 1971 C C . ASP A 1 254 ? -44.678 -6.871 29.161 1.00 57.22 254 ASP A C 1
ATOM 1973 O O . ASP A 1 254 ? -43.923 -5.898 29.160 1.00 57.22 254 ASP A O 1
ATOM 1977 N N . ARG A 1 255 ? -44.786 -7.675 28.093 1.00 56.97 255 ARG A N 1
ATOM 1978 C CA . ARG A 1 255 ? -44.050 -7.461 26.832 1.00 56.97 255 ARG A CA 1
ATOM 1979 C C . ARG A 1 255 ? -44.359 -6.113 26.185 1.00 56.97 255 ARG A C 1
ATOM 1981 O O . ARG A 1 255 ? -43.433 -5.387 25.833 1.00 56.97 255 ARG A O 1
ATOM 1988 N N . ASN A 1 256 ? -45.639 -5.767 26.055 1.00 51.91 256 ASN A N 1
ATOM 1989 C CA . ASN A 1 256 ? -46.057 -4.518 25.412 1.00 51.91 256 ASN A CA 1
ATOM 1990 C C . ASN A 1 256 ? -45.684 -3.292 26.256 1.00 51.91 256 ASN A C 1
ATOM 1992 O O . ASN A 1 256 ? -45.221 -2.285 25.720 1.00 51.91 256 ASN A O 1
ATOM 1996 N N . GLN A 1 257 ? -45.802 -3.390 27.584 1.00 58.50 257 GLN A N 1
ATOM 1997 C CA . GLN A 1 257 ? -45.425 -2.297 28.478 1.00 58.50 257 GLN A CA 1
ATOM 1998 C C . GLN A 1 257 ? -43.900 -2.093 28.534 1.00 58.50 257 GLN A C 1
ATOM 2000 O O . GLN A 1 257 ? -43.432 -0.953 28.546 1.00 58.50 257 GLN A O 1
ATOM 2005 N N . ALA A 1 258 ? -43.114 -3.175 28.497 1.00 56.94 258 ALA A N 1
ATOM 2006 C CA . ALA A 1 258 ? -41.657 -3.108 28.413 1.00 56.94 258 ALA A CA 1
ATOM 2007 C C . ALA A 1 258 ? -41.180 -2.516 27.077 1.00 56.94 258 ALA A C 1
ATOM 2009 O O . ALA A 1 258 ? -40.269 -1.689 27.079 1.00 56.94 258 ALA A O 1
ATOM 2010 N N . GLN A 1 259 ? -41.812 -2.881 25.955 1.00 57.69 259 GLN A N 1
ATOM 2011 C CA . GLN A 1 259 ? -41.497 -2.336 24.628 1.00 57.69 259 GLN A CA 1
ATOM 2012 C C . GLN A 1 259 ? -41.845 -0.844 24.504 1.00 57.69 259 GLN A C 1
ATOM 2014 O O . GLN A 1 259 ? -41.040 -0.081 23.970 1.00 57.69 259 GLN A O 1
ATOM 2019 N N . HIS A 1 260 ? -42.987 -0.404 25.047 1.00 55.91 260 HIS A N 1
ATOM 2020 C CA . HIS A 1 260 ? -43.375 1.012 25.049 1.00 55.91 260 HIS A CA 1
ATOM 2021 C C . HIS A 1 260 ? -42.387 1.868 25.855 1.00 55.91 260 HIS A C 1
ATOM 2023 O O . HIS A 1 260 ? -41.829 2.829 25.331 1.00 55.91 260 HIS A O 1
ATOM 2029 N N . ARG A 1 261 ? -42.066 1.454 27.092 1.00 61.25 261 ARG A N 1
ATOM 2030 C CA . ARG A 1 261 ? -41.089 2.159 27.945 1.00 61.25 261 ARG A CA 1
ATOM 2031 C C . ARG A 1 261 ? -39.685 2.195 27.329 1.00 61.25 261 ARG A C 1
ATOM 2033 O O . ARG A 1 261 ? -38.932 3.133 27.572 1.00 61.25 261 ARG A O 1
ATOM 2040 N N . LEU A 1 262 ? -39.317 1.181 26.539 1.00 56.44 262 LEU A N 1
ATOM 2041 C CA . LEU A 1 262 ? -38.044 1.141 25.813 1.00 56.44 262 LEU A CA 1
ATOM 2042 C C . LEU A 1 262 ? -38.007 2.184 24.687 1.00 56.44 262 LEU A C 1
ATOM 2044 O O . LEU A 1 262 ? -36.996 2.863 24.519 1.00 56.44 262 LEU A O 1
ATOM 2048 N N . ARG A 1 263 ? -39.110 2.336 23.944 1.00 59.59 263 ARG A N 1
ATOM 2049 C CA . ARG A 1 263 ? -39.232 3.324 22.864 1.00 59.59 263 ARG A CA 1
ATOM 2050 C C . ARG A 1 263 ? -39.166 4.752 23.406 1.00 59.59 263 ARG A C 1
ATOM 2052 O O . ARG A 1 263 ? -38.463 5.582 22.835 1.00 59.59 263 ARG A O 1
ATOM 2059 N N . ASP A 1 264 ? -39.812 5.001 24.542 1.00 59.16 264 ASP A N 1
ATOM 2060 C CA . ASP A 1 264 ? -39.778 6.300 25.220 1.00 59.16 264 ASP A CA 1
ATOM 2061 C C . ASP A 1 264 ? -38.372 6.637 25.741 1.00 59.16 264 ASP A C 1
ATOM 2063 O O . ASP A 1 264 ? -37.886 7.749 25.533 1.00 59.16 264 ASP A O 1
ATOM 2067 N N . ALA A 1 265 ? -37.671 5.662 26.337 1.00 59.47 265 ALA A N 1
ATOM 2068 C CA . ALA A 1 265 ? -36.294 5.837 26.807 1.00 59.47 265 ALA A CA 1
ATOM 2069 C C . ALA A 1 265 ? -35.303 6.084 25.653 1.00 59.47 265 ALA A C 1
ATOM 2071 O O . ALA A 1 265 ? -34.448 6.964 25.744 1.00 59.47 265 ALA A O 1
ATOM 2072 N N . GLN A 1 266 ? -35.446 5.359 24.538 1.00 63.34 266 GLN A N 1
ATOM 2073 C CA . GLN A 1 266 ? -34.621 5.557 23.340 1.00 63.34 266 GLN A CA 1
ATOM 2074 C C . GLN A 1 266 ? -34.865 6.916 22.674 1.00 63.34 266 GLN A C 1
ATOM 2076 O O . GLN A 1 266 ? -33.935 7.492 22.110 1.00 63.34 266 GLN A O 1
ATOM 2081 N N . ASN A 1 267 ? -36.093 7.439 22.731 1.00 60.62 267 ASN A N 1
ATOM 2082 C CA . ASN A 1 267 ? -36.406 8.781 22.243 1.00 60.62 267 ASN A CA 1
ATOM 2083 C C . ASN A 1 267 ? -35.786 9.860 23.141 1.00 60.62 267 ASN A C 1
ATOM 2085 O O . ASN A 1 267 ? -35.088 10.729 22.625 1.00 60.62 267 ASN A O 1
ATOM 2089 N N . HIS A 1 268 ? -35.917 9.733 24.466 1.00 66.56 268 HIS A N 1
ATOM 2090 C CA . HIS A 1 268 ? -35.314 10.669 25.423 1.00 66.56 268 HIS A CA 1
ATOM 2091 C C . HIS A 1 268 ? -33.784 10.742 25.308 1.00 66.56 268 HIS A C 1
ATOM 2093 O O . HIS A 1 268 ? -33.205 11.825 25.368 1.00 66.56 268 HIS A O 1
ATOM 2099 N N . GLU A 1 269 ? -33.108 9.605 25.119 1.00 60.28 269 GLU A N 1
ATOM 2100 C CA . GLU A 1 269 ? -31.648 9.591 24.988 1.00 60.28 269 GLU A CA 1
ATOM 2101 C C . GLU A 1 269 ? -31.174 10.145 23.632 1.00 60.28 269 GLU A C 1
ATOM 2103 O O . GLU A 1 269 ? -30.146 10.823 23.572 1.00 60.28 269 GLU A O 1
ATOM 2108 N N . ARG A 1 270 ? -31.948 9.950 22.553 1.00 64.69 270 ARG A N 1
ATOM 2109 C CA . ARG A 1 270 ? -31.709 10.614 21.257 1.00 64.69 270 ARG A CA 1
ATOM 2110 C C . ARG A 1 270 ? -31.819 12.130 21.368 1.00 64.69 270 ARG A C 1
ATOM 2112 O O . ARG A 1 270 ? -30.975 12.838 20.820 1.00 64.69 270 ARG A O 1
ATOM 2119 N N . ASP A 1 271 ? -32.838 12.614 22.070 1.00 65.62 271 ASP A N 1
ATOM 2120 C CA . ASP A 1 271 ? -33.051 14.045 22.265 1.00 65.62 271 ASP A CA 1
ATOM 2121 C C . ASP A 1 271 ? -31.948 14.647 23.144 1.00 65.62 271 ASP A C 1
ATOM 2123 O O . ASP A 1 271 ? -31.312 15.621 22.741 1.00 65.62 271 ASP A O 1
ATOM 2127 N N . ALA A 1 272 ? -31.570 13.978 24.238 1.00 67.31 272 ALA A N 1
ATOM 2128 C CA . ALA A 1 272 ? -30.440 14.393 25.071 1.00 67.31 272 ALA A CA 1
ATOM 2129 C C . ALA A 1 272 ? -29.097 14.402 24.310 1.00 67.31 272 ALA A C 1
ATOM 2131 O O . ALA A 1 272 ? -28.244 15.258 24.556 1.00 67.31 272 ALA A O 1
ATOM 2132 N N . GLN A 1 273 ? -28.878 13.470 23.374 1.00 67.69 273 GLN A N 1
ATOM 2133 C CA . GLN A 1 273 ? -27.697 13.479 22.502 1.00 67.69 273 GLN A CA 1
ATOM 2134 C C . GLN A 1 273 ? -27.737 14.623 21.480 1.00 67.69 273 GLN A C 1
ATOM 2136 O O . GLN A 1 273 ? -26.707 15.265 21.263 1.00 67.69 273 GLN A O 1
ATOM 2141 N N . ARG A 1 274 ? -28.906 14.926 20.897 1.00 70.06 274 ARG A N 1
ATOM 2142 C CA . ARG A 1 274 ? -29.106 16.092 20.017 1.00 70.06 274 ARG A CA 1
ATOM 2143 C C . ARG A 1 274 ? -28.818 17.400 20.743 1.00 70.06 274 ARG A C 1
ATOM 2145 O O . ARG A 1 274 ? -28.145 18.262 20.180 1.00 70.06 274 ARG A O 1
ATOM 2152 N N . ASP A 1 275 ? -29.268 17.531 21.984 1.00 68.25 275 ASP A N 1
ATOM 2153 C CA . ASP A 1 275 ? -29.058 18.737 22.784 1.00 68.25 275 ASP A CA 1
ATOM 2154 C C . ASP A 1 275 ? -27.587 18.914 23.172 1.00 68.25 275 ASP A C 1
ATOM 2156 O O . ASP A 1 275 ? -27.036 20.009 23.040 1.00 68.25 275 ASP A O 1
ATOM 2160 N N . ARG A 1 276 ? -26.900 17.824 23.543 1.00 72.75 276 ARG A N 1
ATOM 2161 C CA . ARG A 1 276 ? -25.446 17.840 23.781 1.00 72.75 276 ARG A CA 1
ATOM 2162 C C . ARG A 1 276 ? -24.656 18.210 22.522 1.00 72.75 276 ARG A C 1
ATOM 2164 O O . ARG A 1 276 ? -23.719 18.996 22.618 1.00 72.75 276 ARG A O 1
ATOM 2171 N N . ALA A 1 277 ? -25.042 17.698 21.351 1.00 67.62 277 ALA A N 1
ATOM 2172 C CA . ALA A 1 277 ? -24.402 18.044 20.079 1.00 67.62 277 ALA A CA 1
ATOM 2173 C C . ALA A 1 277 ? -24.639 19.516 19.687 1.00 67.62 277 ALA A C 1
ATOM 2175 O O . ALA A 1 277 ? -23.721 20.191 19.226 1.00 67.62 277 ALA A O 1
ATOM 2176 N N . ARG A 1 278 ? -25.845 20.050 19.929 1.00 69.62 278 ARG A N 1
ATOM 2177 C CA . ARG A 1 278 ? -26.165 21.475 19.713 1.00 69.62 278 ARG A CA 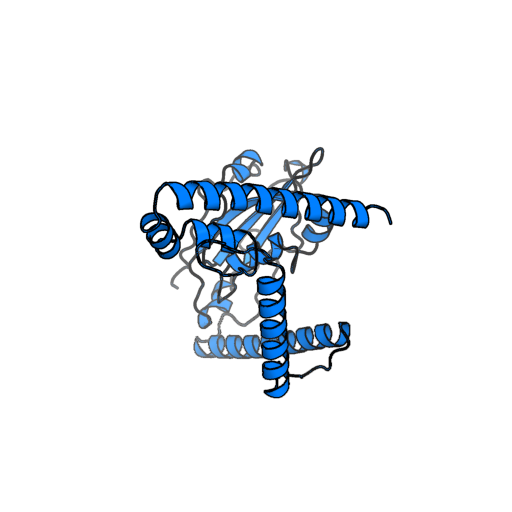1
ATOM 2178 C C . ARG A 1 278 ? -25.377 22.399 20.639 1.00 69.62 278 ARG A C 1
ATOM 2180 O O . ARG A 1 278 ? -24.947 23.461 20.200 1.00 69.62 278 ARG A O 1
ATOM 2187 N N . ALA A 1 279 ? -25.165 22.000 21.892 1.00 65.69 279 ALA A N 1
ATOM 2188 C CA . ALA A 1 279 ? -24.364 22.766 22.844 1.00 65.69 279 ALA A CA 1
ATOM 2189 C C . ALA A 1 279 ? -22.875 22.836 22.451 1.00 65.69 279 ALA A C 1
ATOM 2191 O O . ALA A 1 279 ? -22.217 23.829 22.740 1.00 65.69 279 ALA A O 1
ATOM 2192 N N . GLN A 1 280 ? -22.356 21.820 21.754 1.00 64.94 280 GLN A N 1
ATOM 2193 C CA . GLN A 1 280 ? -20.962 21.772 21.291 1.00 64.94 280 GLN A CA 1
ATOM 2194 C C . GLN A 1 280 ? -20.690 22.615 20.034 1.00 64.94 280 GLN A C 1
ATOM 2196 O O . GLN A 1 280 ? -19.545 22.970 19.796 1.00 64.94 280 GLN A O 1
ATOM 2201 N N . HIS A 1 281 ? -21.720 22.968 19.259 1.00 56.56 281 HIS A N 1
ATOM 2202 C CA . HIS A 1 281 ? -21.609 23.797 18.047 1.00 56.56 281 HIS A CA 1
ATOM 2203 C C . HIS A 1 281 ? -21.804 25.308 18.291 1.00 56.56 281 HIS A C 1
ATOM 2205 O O . HIS A 1 281 ? -21.797 26.086 17.340 1.00 56.56 281 HIS A O 1
ATOM 2211 N N . LYS A 1 282 ? -22.019 25.730 19.545 1.00 53.53 282 LYS A N 1
ATOM 2212 C CA . LYS A 1 282 ? -22.217 27.139 19.939 1.00 53.53 282 LYS A CA 1
ATOM 2213 C C . LYS A 1 282 ? -20.937 27.845 20.426 1.00 53.53 282 LYS A C 1
ATOM 2215 O O . LYS A 1 282 ? -21.040 28.946 20.964 1.00 53.53 282 LYS A O 1
ATOM 2220 N N . HIS A 1 283 ? -19.767 27.238 20.229 1.00 41.84 283 HIS A N 1
ATOM 2221 C CA . HIS A 1 283 ? -18.456 27.828 20.507 1.00 41.84 283 HIS A CA 1
ATOM 2222 C C . HIS A 1 283 ? -17.582 27.847 19.261 1.00 41.84 283 HIS A C 1
ATOM 2224 O O . HIS A 1 283 ? -17.591 26.829 18.534 1.00 41.84 283 HIS A O 1
#

Foldseek 3Di:
DPDFPKDFFPPPDDDLADDAPVNVQVTDFDDQDQWWFWKKWWKDDPPDFIEIEIDTFQDDPRTCNVVVVCVQVVHPDQPQVNVSVVVPIDRPGMHTRMIGHRDDQLCVLVVLDDDLCVVPVVVDSDDPVRYSHHYSDPDDSSNDDRPDDNPDDSVRSVVVSVVVVVVVVVVVLVVVQVVQVVVVHHRPDDPDPQDPVNVVVVVVVVVVVLVVCLVVVPLHQPQVSHHDPDVVVSVCVCVDPVNVVSLVPDDPVVNVVSVVVVVVVVVVVVVVVVVVVVVVVPD

Radius of gyration: 29.31 Å; chains: 1; bounding box: 77×51×72 Å

Organism: NCBI:txid1507870

Secondary structure (DSSP, 8-state):
-----PEEPTT----SSPPPHHHHHHSPBP----SEEEEEEEEE-TTS--EEEEEEE--TTTTHHHHHHHHHTT-S--TTHHHHHHHT-EEEEEEEEEEEPPPPGGGHHHHH---TTTT-SSS-SS-GGG-SSEE---S-TTTSPPPS-TT--HHHHHHHHHHHHHHHHHHHHHHHHHHHHHTTPPTT---PPPPHHHHHHHHHHHHHHHHHHHHTTTTEETTTTEE-SSHHHHHHHHHSHHHHHHHHTS-HHHHHHHHHHHHHHHHHHHHHHHHHHHHHT--

Sequence (283 aa):
MDRMDVAFAEGLEVSSQPPPLLFLNSLPSYVKAKVWAVYLHILEMEGEEPLIYIGSATEKYSGMALRITEYRKGNKLPQYMKPALEKGYKITHTTLLAQCKIPPEGIMPQARARDKNYGMNTACPWPRESFEWGGLGGHSPIDESVRG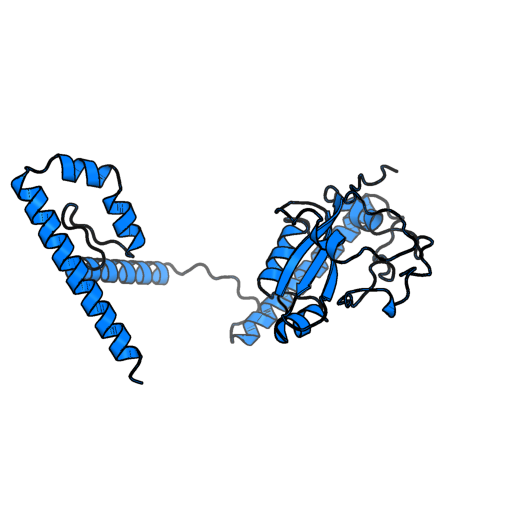DSALSPEGLAAEAQAAAEKNRKRTADARDAARVAVGKKPGTKHQPVTAGTKKRNADKYRAKQLRDRANRVFYCNICDVSCTHQSRLDEHMRGGPHLKMVQGLNGKDRNQAQHRLRDAQNHERDAQRDRARAQHKH